Protein AF-0000000085992702 (afdb_homodimer)

Sequence (188 aa):
MPQEFQILRCFACEKFQVHHVKKAKKWQCKVCGEKQSLKKAFFIGSSRDCRVNVQQLNFKSGQQKMNNMLGQNNHHDLDDAYFENDLLFKHTFRMPQEFQILRCFACEKFQVHHVKKAKKWQCKVCGEKQSLKKAFFIGSSRDCRVNVQQLNFKSGQQKMNNMLGQNNHHDLDDAYFENDLLFKHTFR

Solvent-accessible surface area (backbone atoms only — not comparable to full-atom values): 11126 Å² total; per-residue (Å²): 130,81,81,49,25,29,28,38,66,38,88,73,69,61,47,55,42,79,41,72,67,64,89,68,54,61,47,63,36,86,60,38,55,52,72,46,69,68,81,63,71,79,42,75,41,46,64,68,58,42,54,56,50,31,19,50,54,32,33,53,52,26,52,50,52,52,49,52,58,51,53,63,65,53,62,66,62,65,70,67,63,66,67,65,66,72,66,65,70,70,68,68,82,116,130,81,80,50,24,28,26,37,65,38,87,72,70,61,46,56,43,79,39,73,66,63,89,68,54,62,48,63,36,87,59,37,56,53,71,45,70,69,80,64,71,80,44,74,40,46,64,68,56,43,55,55,49,31,19,52,53,32,34,52,50,26,53,51,53,53,50,53,58,52,52,61,62,53,61,65,61,63,67,68,62,65,67,64,66,72,67,66,71,71,68,67,78,116

Nearest PDB structures (foldseek):
  6th6-assembly1_Ax  TM=6.952E-01  e=5.237E-02  Thermococcus kodakarensis KOD1
  6skg-assembly1_Ax  TM=7.078E-01  e=2.017E-01  Thermococcus kodakarensis
  7zhg-assembly1_W  TM=6.947E-01  e=1.892E-01  Pyrococcus abyssi GE5
  4v4n-assembly1_BW  TM=5.095E-01  e=2.781E-01  Methanocaldococcus jannaschii
  6gz5-assembly1_Bb  TM=5.443E-01  e=1.477E+00  Oryctolagus cuniculus

InterPro domains:
  IPR032739 MRN complex-interacting protein [PTHR15863] (1-78)
  IPR049472 MRN complex-interacting protein, N-terminal domain [PF15749] (7-75)

Secondary structure (DSSP, 8-state):
-PPPEEEEE-TTT--EEEEE--S-SEEE-TTT--EEE----SEEE-HHHHHHHHHHHHHHHHHHHHHHHHHHHHHHHHTTTTTTTTTGGGTT--/-PPPEEEEE-TTT--EEEEE--S-SEEE-TTT--EEE----SEEE-HHHHHHHHHHHHHHHHHHHHHHHHHHHHHHHHTTTTTTTTSGGGGGG-

Organism: Nephila pilipes (NCBI:txid299642)

Radius of gyration: 25.13 Å; Cα contacts (8 Å, |Δi|>4): 236; chains: 2; bounding box: 88×39×45 Å

Foldseek 3Di:
DPWKKFWAADPVVRAIDIDTDDPAQWDADPPPGDIDGHDDTPDMDDPVVSVVVRVVVRVVVVVVVVVVVVVVVPVVPPPPPPPPPVPPPPPPPD/DPWKKFWAADPPVRAIDIDTDDPAQWDADPPPGDIDGHDDTPDMDDPVVSVVVRVVVRVVVVVVVVVVVVVVVVVVPPPPPPPPPPPPPPPPPD

Structure (mmCIF, N/CA/C/O backbone):
data_AF-0000000085992702-model_v1
#
loop_
_entity.id
_entity.type
_entity.pdbx_description
1 polymer 'MRN complex-interacting protein'
#
loop_
_atom_site.group_PDB
_atom_site.id
_atom_site.type_symbol
_atom_site.label_atom_id
_atom_site.label_alt_id
_atom_site.label_comp_id
_atom_site.label_asym_id
_atom_site.label_entity_id
_atom_site.label_seq_id
_atom_site.pdbx_PDB_ins_code
_atom_site.Cartn_x
_atom_site.Cartn_y
_atom_site.Cartn_z
_atom_site.occupancy
_atom_site.B_iso_or_equiv
_atom_site.auth_seq_id
_atom_site.auth_comp_id
_atom_site.auth_asym_id
_atom_site.auth_atom_id
_atom_site.pdbx_PDB_model_num
ATOM 1 N N . MET A 1 1 ? -16.859 -22.984 -2.355 1 76.94 1 MET A N 1
ATOM 2 C CA . MET A 1 1 ? -15.578 -22.828 -1.673 1 76.94 1 MET A CA 1
ATOM 3 C C . MET A 1 1 ? -15.352 -21.375 -1.267 1 76.94 1 MET A C 1
ATOM 5 O O . MET A 1 1 ? -15.766 -20.453 -1.974 1 76.94 1 MET A O 1
ATOM 9 N N . PRO A 1 2 ? -14.961 -21.125 0.014 1 89.75 2 PRO A N 1
ATOM 10 C CA . PRO A 1 2 ? -14.758 -19.719 0.413 1 89.75 2 PRO A CA 1
ATOM 11 C C . PRO A 1 2 ? -13.75 -19 -0.471 1 89.75 2 PRO A C 1
ATOM 13 O O . PRO A 1 2 ? -12.883 -19.641 -1.08 1 89.75 2 PRO A O 1
ATOM 16 N N . GLN A 1 3 ? -13.867 -17.812 -0.682 1 94.75 3 GLN A N 1
ATOM 17 C CA . GLN A 1 3 ? -12.953 -17.016 -1.497 1 94.75 3 GLN A CA 1
ATOM 18 C C . GLN A 1 3 ? -11.523 -17.094 -0.956 1 94.75 3 GLN A C 1
ATOM 20 O O . GLN A 1 3 ? -11.312 -17.016 0.255 1 94.75 3 GLN A O 1
ATOM 25 N N . GLU A 1 4 ? -10.617 -17.406 -1.868 1 96.88 4 GLU A N 1
ATOM 26 C CA . GLU A 1 4 ? -9.211 -17.438 -1.496 1 96.88 4 GLU A CA 1
ATOM 27 C C . GLU A 1 4 ? -8.516 -16.125 -1.864 1 96.88 4 GLU A C 1
ATOM 29 O O . GLU A 1 4 ? -8.898 -15.461 -2.832 1 96.88 4 GLU A O 1
ATOM 34 N N . PHE A 1 5 ? -7.543 -15.82 -1.004 1 98.44 5 PHE A N 1
ATOM 35 C CA . PHE A 1 5 ? -6.754 -14.617 -1.22 1 98.44 5 PHE A CA 1
ATOM 36 C C . PHE A 1 5 ? -5.281 -14.961 -1.407 1 98.44 5 PHE A C 1
ATOM 38 O O . PHE A 1 5 ? -4.836 -16.047 -1.022 1 98.44 5 PHE A O 1
ATOM 45 N N . GLN A 1 6 ? -4.586 -14.055 -2.047 1 98.5 6 GLN A N 1
ATOM 46 C CA . GLN A 1 6 ? -3.16 -14.242 -2.297 1 98.5 6 GLN A CA 1
ATOM 47 C C . GLN A 1 6 ? -2.387 -12.945 -2.074 1 98.5 6 GLN A C 1
ATOM 49 O O . GLN A 1 6 ? -2.943 -11.852 -2.213 1 98.5 6 GLN A O 1
ATOM 54 N N . ILE A 1 7 ? -1.147 -13.211 -1.747 1 98.75 7 ILE A N 1
ATOM 55 C CA . ILE A 1 7 ? -0.243 -12.078 -1.594 1 98.75 7 ILE A CA 1
ATOM 56 C C . ILE A 1 7 ? 0.676 -11.977 -2.811 1 98.75 7 ILE A C 1
ATOM 58 O O . ILE A 1 7 ? 1.344 -12.953 -3.168 1 98.75 7 ILE A O 1
ATOM 62 N N . LEU A 1 8 ? 0.663 -10.852 -3.453 1 98.5 8 LEU A N 1
ATOM 63 C CA . LEU A 1 8 ? 1.522 -10.57 -4.598 1 98.5 8 LEU A CA 1
ATOM 64 C C . LEU A 1 8 ? 2.477 -9.422 -4.293 1 98.5 8 LEU A C 1
ATOM 66 O O . LEU A 1 8 ? 2.209 -8.602 -3.406 1 98.5 8 LEU A O 1
ATOM 70 N N . ARG A 1 9 ? 3.559 -9.398 -5.027 1 97.81 9 ARG A N 1
ATOM 71 C CA . ARG A 1 9 ? 4.531 -8.32 -4.891 1 97.81 9 ARG A CA 1
ATOM 72 C C . ARG A 1 9 ? 4.672 -7.539 -6.191 1 97.81 9 ARG A C 1
ATOM 74 O O . ARG A 1 9 ? 4.953 -8.117 -7.242 1 97.81 9 ARG A O 1
ATOM 81 N N . CYS A 1 10 ? 4.484 -6.219 -6.082 1 97.38 10 CYS A N 1
ATOM 82 C CA . CYS A 1 10 ? 4.602 -5.359 -7.254 1 97.38 10 CYS A CA 1
ATOM 83 C C . CYS A 1 10 ? 6.051 -5.254 -7.711 1 97.38 10 CYS A C 1
ATOM 85 O O . CYS A 1 10 ? 6.949 -5.047 -6.895 1 97.38 10 CYS A O 1
ATOM 87 N N . PHE A 1 11 ? 6.305 -5.297 -9 1 94.31 11 PHE A N 1
ATOM 88 C CA . PHE A 1 11 ? 7.668 -5.223 -9.508 1 94.31 11 PHE A CA 1
ATOM 89 C C . PHE A 1 11 ? 8.188 -3.789 -9.469 1 94.31 11 PHE A C 1
ATOM 91 O O . PHE A 1 11 ? 9.391 -3.561 -9.359 1 94.31 11 PHE A O 1
ATOM 98 N N . ALA A 1 12 ? 7.293 -2.834 -9.492 1 93.81 12 ALA A N 1
ATOM 99 C CA . ALA A 1 12 ? 7.68 -1.431 -9.602 1 93.81 12 ALA A CA 1
ATOM 100 C C . ALA A 1 12 ? 7.914 -0.814 -8.227 1 93.81 12 ALA A C 1
ATOM 102 O O . ALA A 1 12 ? 9.008 -0.323 -7.938 1 93.81 12 ALA A O 1
ATOM 103 N N . CYS A 1 13 ? 6.918 -0.929 -7.348 1 94.44 13 CYS A N 1
ATOM 104 C CA . CYS A 1 13 ? 7.055 -0.285 -6.047 1 94.44 13 CYS A CA 1
ATOM 105 C C . CYS A 1 13 ? 7.5 -1.287 -4.988 1 94.44 13 CYS A C 1
ATOM 107 O O . CYS A 1 13 ? 7.777 -0.909 -3.848 1 94.44 13 CYS A O 1
ATOM 109 N N . GLU A 1 14 ? 7.438 -2.559 -5.34 1 94.31 14 GLU A N 1
ATOM 110 C CA . GLU A 1 14 ? 8 -3.662 -4.562 1 94.31 14 GLU A CA 1
ATOM 111 C C . GLU A 1 14 ? 7.223 -3.873 -3.264 1 94.31 14 GLU A C 1
ATOM 113 O O . GLU A 1 14 ? 7.742 -4.469 -2.316 1 94.31 14 GLU A O 1
ATOM 118 N N . LYS A 1 15 ? 6.039 -3.396 -3.234 1 97.38 15 LYS A N 1
ATOM 119 C CA . LYS A 1 15 ? 5.227 -3.623 -2.045 1 97.38 15 LYS A CA 1
ATOM 120 C C . LYS A 1 15 ? 4.371 -4.879 -2.193 1 97.38 15 LYS A C 1
ATOM 122 O O . LYS A 1 15 ? 3.902 -5.191 -3.291 1 97.38 15 LYS A O 1
ATOM 127 N N . PHE A 1 16 ? 4.203 -5.527 -1.085 1 98.25 16 PHE A N 1
ATOM 128 C CA . PHE A 1 16 ? 3.299 -6.668 -1.027 1 98.25 16 PHE A CA 1
ATOM 129 C C . PHE A 1 16 ? 1.854 -6.207 -0.887 1 98.25 16 PHE A C 1
ATOM 131 O O . PHE A 1 16 ? 1.571 -5.238 -0.179 1 98.25 16 PHE A O 1
ATOM 138 N N . GLN A 1 17 ? 0.903 -6.945 -1.464 1 98.25 17 GLN A N 1
ATOM 139 C CA . GLN A 1 17 ? -0.507 -6.574 -1.396 1 98.25 17 GLN A CA 1
ATOM 140 C C . GLN A 1 17 ? -1.405 -7.797 -1.57 1 98.25 17 GLN A C 1
ATOM 142 O O . GLN A 1 17 ? -0.98 -8.812 -2.123 1 98.25 17 GLN A O 1
ATOM 147 N N . VAL A 1 18 ? -2.553 -7.66 -1.078 1 98.38 18 VAL A N 1
ATOM 148 C CA . VAL A 1 18 ? -3.496 -8.773 -1.092 1 98.38 18 VAL A CA 1
ATOM 149 C C . VAL A 1 18 ? -4.414 -8.656 -2.307 1 98.38 18 VAL A C 1
ATOM 151 O O . VAL A 1 18 ? -4.957 -7.586 -2.582 1 98.38 18 VAL A O 1
ATOM 154 N N . HIS A 1 19 ? -4.59 -9.727 -3.033 1 98.38 19 HIS A N 1
ATOM 155 C CA . HIS A 1 19 ? -5.543 -9.828 -4.133 1 98.38 19 HIS A CA 1
ATOM 156 C C . HIS A 1 19 ? -6.414 -11.07 -3.994 1 98.38 19 HIS A C 1
ATOM 158 O O . HIS A 1 19 ? -6 -12.062 -3.389 1 98.38 19 HIS A O 1
ATOM 164 N N . HIS A 1 20 ? -7.633 -10.922 -4.5 1 97.5 20 HIS A N 1
ATOM 165 C CA . HIS A 1 20 ? -8.414 -12.141 -4.707 1 97.5 20 HIS A CA 1
ATOM 166 C C . HIS A 1 20 ? -7.703 -13.094 -5.668 1 97.5 20 HIS A C 1
ATOM 168 O O . HIS A 1 20 ? -7.129 -12.656 -6.668 1 97.5 20 HIS A O 1
ATOM 174 N N . VAL A 1 21 ? -7.773 -14.398 -5.32 1 97.19 21 VAL A N 1
ATOM 175 C CA . VAL A 1 21 ? -7.312 -15.367 -6.312 1 97.19 21 VAL A CA 1
ATOM 176 C C . VAL A 1 21 ? -8.258 -15.375 -7.508 1 97.19 21 VAL A C 1
ATOM 178 O O . VAL A 1 21 ? -9.477 -15.516 -7.348 1 97.19 21 VAL A O 1
ATOM 181 N N . LYS A 1 22 ? -7.703 -15.094 -8.688 1 95.25 22 LYS A N 1
ATOM 182 C CA . LYS A 1 22 ? -8.484 -15.055 -9.914 1 95.25 22 LYS A CA 1
ATOM 183 C C . LYS A 1 22 ? -7.801 -15.844 -11.031 1 95.25 22 LYS A C 1
ATOM 185 O O . LYS A 1 22 ? -6.613 -16.156 -10.938 1 95.25 22 LYS A O 1
ATOM 190 N N . LYS A 1 23 ? -8.625 -16.156 -12.023 1 94.38 23 LYS A N 1
ATOM 191 C CA . LYS A 1 23 ? -8.102 -16.844 -13.195 1 94.38 23 LYS A CA 1
ATOM 192 C C . LYS A 1 23 ? -7.211 -15.93 -14.031 1 94.38 23 LYS A C 1
ATOM 194 O O . LYS A 1 23 ? -6.227 -16.375 -14.617 1 94.38 23 LYS A O 1
ATOM 199 N N . ALA A 1 24 ? -7.523 -14.664 -14 1 93.81 24 ALA A N 1
ATOM 200 C CA . ALA A 1 24 ? -6.758 -13.68 -14.758 1 93.81 24 ALA A CA 1
ATOM 201 C C . ALA A 1 24 ? -5.301 -13.648 -14.305 1 93.81 24 ALA A C 1
ATOM 203 O O . ALA A 1 24 ? -5.016 -13.68 -13.109 1 93.81 24 ALA A O 1
ATOM 204 N N . LYS A 1 25 ? -4.348 -13.539 -15.281 1 94.38 25 LYS A N 1
ATOM 205 C CA . LYS A 1 25 ? -2.922 -13.578 -14.969 1 94.38 25 LYS A CA 1
ATOM 206 C C . LYS A 1 25 ? -2.326 -12.172 -14.945 1 94.38 25 LYS A C 1
ATOM 208 O O . LYS A 1 25 ? -1.124 -12 -14.734 1 94.38 25 LYS A O 1
ATOM 213 N N . LYS A 1 26 ? -3.109 -11.188 -15.289 1 97.75 26 LYS A N 1
ATOM 214 C CA . LYS A 1 26 ? -2.684 -9.797 -15.203 1 97.75 26 LYS A CA 1
ATOM 215 C C . LYS A 1 26 ? -3.35 -9.094 -14.016 1 97.75 26 LYS A C 1
ATOM 217 O O . LYS A 1 26 ? -4.508 -9.375 -13.695 1 97.75 26 LYS A O 1
ATOM 222 N N . TRP A 1 27 ? -2.678 -8.266 -13.492 1 97.88 27 TRP A N 1
ATOM 223 C CA . TRP A 1 27 ? -3.223 -7.555 -12.344 1 97.88 27 TRP A CA 1
ATOM 224 C C . TRP A 1 27 ? -2.602 -6.164 -12.219 1 97.88 27 TRP A C 1
ATOM 226 O O . TRP A 1 27 ? -1.59 -5.871 -12.859 1 97.88 27 TRP A O 1
ATOM 236 N N . GLN A 1 28 ? -3.299 -5.293 -11.492 1 97.56 28 GLN A N 1
ATOM 237 C CA . GLN A 1 28 ? -2.879 -3.914 -11.258 1 97.56 28 GLN A CA 1
ATOM 238 C C . GLN A 1 28 ? -2.52 -3.689 -9.797 1 97.56 28 GLN A C 1
ATOM 240 O O . GLN A 1 28 ? -3.275 -4.07 -8.898 1 97.56 28 GLN A O 1
ATOM 245 N N . CYS A 1 29 ? -1.361 -3.086 -9.609 1 98 29 CYS A N 1
ATOM 246 C CA . CYS A 1 29 ? -0.917 -2.781 -8.25 1 98 29 CYS A CA 1
ATOM 247 C C . CYS A 1 29 ? -1.854 -1.785 -7.578 1 98 29 CYS A C 1
ATOM 249 O O . CYS A 1 29 ? -2.107 -0.706 -8.117 1 98 29 CYS A O 1
ATOM 251 N N . LYS A 1 30 ? -2.283 -2.092 -6.418 1 97 30 LYS A N 1
ATOM 252 C CA . LYS A 1 30 ? -3.191 -1.222 -5.676 1 97 30 LYS A CA 1
ATOM 253 C C . LYS A 1 30 ? -2.451 -0.021 -5.094 1 97 30 LYS A C 1
ATOM 255 O O . LYS A 1 30 ? -3.068 0.983 -4.738 1 97 30 LYS A O 1
ATOM 260 N N . VAL A 1 31 ? -1.137 -0.133 -4.973 1 97.94 31 VAL A N 1
ATOM 261 C CA . VAL A 1 31 ? -0.339 0.89 -4.305 1 97.94 31 VAL A CA 1
ATOM 262 C C . VAL A 1 31 ? 0.123 1.932 -5.32 1 97.94 31 VAL A C 1
ATOM 264 O O . VAL A 1 31 ? -0.067 3.133 -5.117 1 97.94 31 VAL A O 1
ATOM 267 N N . CYS A 1 32 ? 0.571 1.448 -6.457 1 97.19 32 CYS A N 1
ATOM 268 C CA . CYS A 1 32 ? 1.18 2.402 -7.379 1 97.19 32 CYS A CA 1
ATOM 269 C C . CYS A 1 32 ? 0.452 2.406 -8.719 1 97.19 32 CYS A C 1
ATOM 271 O O . CYS A 1 32 ? 0.745 3.23 -9.586 1 97.19 32 CYS A O 1
ATOM 273 N N . GLY A 1 33 ? -0.381 1.489 -8.961 1 96.88 33 GLY A N 1
ATOM 274 C CA . GLY A 1 33 ? -1.239 1.509 -10.133 1 96.88 33 GLY A CA 1
AT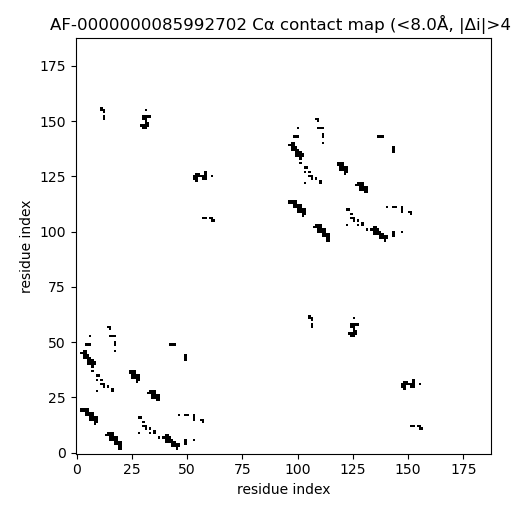OM 275 C C . GLY A 1 33 ? -0.613 0.837 -11.344 1 96.88 33 GLY A C 1
ATOM 276 O O . GLY A 1 33 ? -1.235 0.749 -12.406 1 96.88 33 GLY A O 1
ATOM 277 N N . GLU A 1 34 ? 0.514 0.252 -11.18 1 96.06 34 GLU A N 1
ATOM 278 C CA . GLU A 1 34 ? 1.181 -0.372 -12.32 1 96.06 34 GLU A CA 1
ATOM 279 C C . GLU A 1 34 ? 0.5 -1.681 -12.703 1 96.06 34 GLU A C 1
ATOM 281 O O . GLU A 1 34 ? 0.174 -2.498 -11.844 1 96.06 34 GLU A O 1
ATOM 286 N N . LYS A 1 35 ? 0.28 -1.813 -13.922 1 97.06 35 LYS A N 1
ATOM 287 C CA . LYS A 1 35 ? -0.233 -3.074 -14.453 1 97.06 35 LYS A CA 1
ATOM 288 C C . LYS A 1 35 ? 0.903 -4.055 -14.734 1 97.06 35 LYS A C 1
ATOM 290 O O . LYS A 1 35 ? 1.956 -3.66 -15.242 1 97.06 35 LYS A O 1
ATOM 295 N N . GLN A 1 36 ? 0.648 -5.371 -14.453 1 96.94 36 GLN A N 1
ATOM 296 C CA . GLN A 1 36 ? 1.699 -6.367 -14.625 1 96.94 36 GLN A CA 1
ATOM 297 C C . GLN A 1 36 ? 1.119 -7.781 -14.656 1 96.94 36 GLN A C 1
ATOM 299 O O . GLN A 1 36 ? -0.052 -7.98 -14.328 1 96.94 36 GLN A O 1
ATOM 304 N N . SER A 1 37 ? 1.964 -8.695 -15.047 1 98.06 37 SER A N 1
ATOM 305 C CA . SER 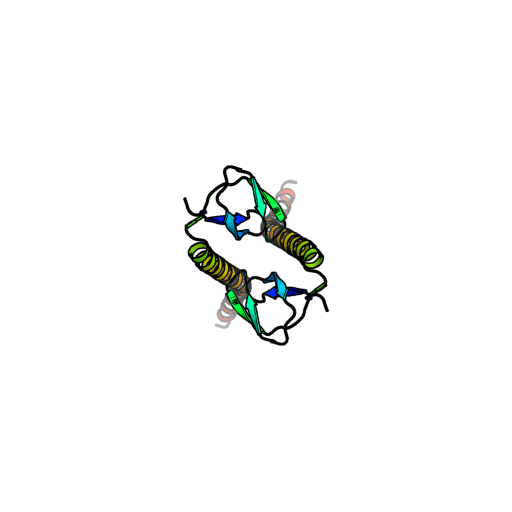A 1 37 ? 1.547 -10.094 -15.078 1 98.06 37 SER A CA 1
ATOM 306 C C . SER A 1 37 ? 1.808 -10.789 -13.75 1 98.06 37 SER A C 1
ATOM 308 O O . SER A 1 37 ? 2.719 -10.398 -13.008 1 98.06 37 SER A O 1
ATOM 310 N N . LEU A 1 38 ? 0.994 -11.766 -13.43 1 96.62 38 LEU A N 1
ATOM 311 C CA . LEU A 1 38 ? 1.147 -12.547 -12.203 1 96.62 38 LEU A CA 1
ATOM 312 C C . LEU A 1 38 ? 2.332 -13.5 -12.32 1 96.62 38 LEU A C 1
ATOM 314 O O . LEU A 1 38 ? 2.367 -14.352 -13.203 1 96.62 38 LEU A O 1
ATOM 318 N N . LYS A 1 39 ? 3.26 -13.344 -11.484 1 92.69 39 LYS A N 1
ATOM 319 C CA . LYS A 1 39 ? 4.445 -14.195 -11.523 1 92.69 39 LYS A CA 1
ATOM 320 C C . LYS A 1 39 ? 4.402 -15.242 -10.414 1 92.69 39 LYS A C 1
ATOM 322 O O . LYS A 1 39 ? 4.539 -16.438 -10.68 1 92.69 39 LYS A O 1
ATOM 327 N N . LYS A 1 40 ? 4.301 -14.891 -9.32 1 94.81 40 LYS A N 1
ATOM 328 C CA . LYS A 1 40 ? 4.332 -15.773 -8.148 1 94.81 40 LYS A CA 1
ATOM 329 C C . LYS A 1 40 ? 3.473 -15.211 -7.02 1 94.81 40 LYS A C 1
ATOM 331 O O . LYS A 1 40 ? 3.436 -14 -6.801 1 94.81 40 LYS A O 1
ATOM 336 N N . ALA A 1 41 ? 2.764 -16.125 -6.383 1 97.25 41 ALA A N 1
ATOM 337 C CA . ALA A 1 41 ? 2.09 -15.773 -5.137 1 97.25 41 ALA A CA 1
ATOM 338 C C . ALA A 1 41 ? 2.977 -16.078 -3.932 1 97.25 41 ALA A C 1
ATOM 340 O O . ALA A 1 41 ? 3.492 -17.188 -3.799 1 97.25 41 ALA A O 1
ATOM 341 N N . PHE A 1 42 ? 3.037 -15.227 -3.133 1 97.75 42 PHE A N 1
ATOM 342 C CA . PHE A 1 42 ? 3.916 -15.391 -1.981 1 97.75 42 PHE A CA 1
ATOM 343 C C . PHE A 1 42 ? 3.186 -16.094 -0.841 1 97.75 42 PHE A C 1
ATOM 345 O O . PHE A 1 42 ? 3.818 -16.672 0.042 1 97.75 42 PHE A O 1
ATOM 352 N N . PHE A 1 43 ? 1.975 -16.016 -0.781 1 98.06 43 PHE A N 1
ATOM 353 C CA . PHE A 1 43 ? 1.108 -16.625 0.216 1 98.06 43 PHE A CA 1
ATOM 354 C C . PHE A 1 43 ? -0.322 -16.734 -0.3 1 98.06 43 PHE A C 1
ATOM 356 O O . PHE A 1 43 ? -0.789 -15.859 -1.033 1 98.06 43 PHE A O 1
ATOM 363 N N . ILE A 1 44 ? -0.917 -17.844 0.055 1 97.81 44 ILE A N 1
ATOM 364 C CA . ILE A 1 44 ? -2.332 -18.031 -0.247 1 97.81 44 ILE A CA 1
ATOM 365 C C . ILE A 1 44 ? -3.072 -18.484 1.009 1 97.81 44 ILE A C 1
ATOM 367 O O . ILE A 1 44 ? -2.6 -19.359 1.731 1 97.81 44 ILE A O 1
ATOM 371 N N . GLY A 1 45 ? -4.191 -17.812 1.254 1 97.75 45 GLY A N 1
ATOM 372 C CA . GLY A 1 45 ? -4.938 -18.156 2.449 1 97.75 45 GLY A CA 1
ATOM 373 C C . GLY A 1 45 ? -6.168 -17.297 2.66 1 97.75 45 GLY A C 1
ATOM 374 O O . GLY A 1 45 ? -6.773 -16.828 1.697 1 97.75 45 GLY A O 1
ATOM 375 N N . SER A 1 46 ? -6.551 -17.234 3.855 1 98.06 46 SER A N 1
ATOM 376 C CA . SER A 1 46 ? -7.707 -16.406 4.18 1 98.06 46 SER A CA 1
ATOM 377 C C . SER A 1 46 ? -7.363 -14.922 4.109 1 98.06 46 SER A C 1
ATOM 379 O O . SER A 1 46 ? -6.188 -14.555 4.141 1 98.06 46 SER A O 1
ATOM 381 N N . SER A 1 47 ? -8.359 -14.156 3.996 1 97.06 47 SER A N 1
ATOM 382 C CA . SER A 1 47 ? -8.156 -12.711 3.984 1 97.06 47 SER A CA 1
ATOM 383 C C . SER A 1 47 ? -7.395 -12.25 5.223 1 97.06 47 SER A C 1
ATOM 385 O O . SER A 1 47 ? -6.477 -11.43 5.129 1 97.06 47 SER A O 1
ATOM 387 N N . ARG A 1 48 ? -7.801 -12.781 6.391 1 96.81 48 ARG A N 1
ATOM 388 C CA . ARG A 1 48 ? -7.16 -12.414 7.648 1 96.81 48 ARG A CA 1
ATOM 389 C C . ARG A 1 48 ? -5.676 -12.773 7.629 1 96.81 48 ARG A C 1
ATOM 391 O O . ARG A 1 48 ? -4.832 -11.961 8.008 1 96.81 48 ARG A O 1
ATOM 398 N N . ASP A 1 49 ? -5.43 -14.008 7.238 1 97.88 49 ASP A N 1
ATOM 399 C CA . ASP A 1 49 ? -4.047 -14.477 7.207 1 97.88 49 ASP A CA 1
ATOM 400 C C . ASP A 1 49 ? -3.211 -13.648 6.23 1 97.88 49 ASP A C 1
ATOM 402 O O . ASP A 1 49 ? -2.076 -13.281 6.539 1 97.88 49 ASP A O 1
ATOM 406 N N . CYS A 1 50 ? -3.715 -13.328 5.121 1 98.44 50 CYS A N 1
ATOM 407 C CA . CYS A 1 50 ? -2.996 -12.539 4.133 1 98.44 50 CYS A CA 1
ATOM 408 C C . CYS A 1 50 ? -2.686 -11.148 4.672 1 98.44 50 CYS A C 1
ATOM 410 O O . CYS A 1 50 ? -1.585 -10.625 4.469 1 98.44 50 CYS A O 1
ATOM 412 N N . ARG A 1 51 ? -3.646 -10.523 5.352 1 96.94 51 ARG A N 1
ATOM 413 C CA . ARG A 1 51 ? -3.459 -9.172 5.879 1 96.94 51 ARG A CA 1
ATOM 414 C C . ARG A 1 51 ? -2.346 -9.141 6.922 1 96.94 51 ARG A C 1
ATOM 416 O O . ARG A 1 51 ? -1.515 -8.234 6.926 1 96.94 51 ARG A O 1
ATOM 423 N N . VAL A 1 52 ? -2.307 -10.172 7.754 1 97.62 52 VAL A N 1
ATOM 424 C CA . VAL A 1 52 ? -1.268 -10.25 8.773 1 97.62 52 VAL A CA 1
ATOM 425 C C . VAL A 1 52 ? 0.098 -10.414 8.117 1 97.62 52 VAL A C 1
ATOM 427 O O . VAL A 1 52 ? 1.052 -9.711 8.461 1 97.62 52 VAL A O 1
ATOM 430 N N . ASN A 1 53 ? 0.158 -11.312 7.168 1 98.38 53 ASN A N 1
ATOM 431 C CA . ASN A 1 53 ? 1.421 -11.617 6.504 1 98.38 53 ASN A CA 1
ATOM 432 C C . ASN A 1 53 ? 1.914 -10.438 5.668 1 98.38 53 ASN A C 1
ATOM 434 O O . ASN A 1 53 ? 3.105 -10.125 5.676 1 98.38 53 ASN A O 1
ATOM 438 N N . VAL A 1 54 ? 1.051 -9.773 5.008 1 98.56 54 VAL A N 1
ATOM 439 C CA . VAL A 1 54 ? 1.438 -8.672 4.137 1 98.56 54 VAL A CA 1
ATOM 440 C C . VAL A 1 54 ? 2.055 -7.551 4.973 1 98.56 54 VAL A C 1
ATOM 442 O O . VAL A 1 54 ? 3.074 -6.973 4.594 1 98.56 54 VAL A O 1
ATOM 445 N N . GLN A 1 55 ? 1.397 -7.246 6.117 1 97.62 55 GLN A N 1
ATOM 446 C CA . GLN A 1 55 ? 1.928 -6.203 6.992 1 97.62 55 GLN A CA 1
ATOM 447 C C . GLN A 1 55 ? 3.309 -6.582 7.52 1 97.62 55 GLN A C 1
ATOM 449 O O . GLN A 1 55 ? 4.211 -5.742 7.57 1 97.62 55 GLN A O 1
ATOM 454 N N . GLN A 1 56 ? 3.49 -7.809 7.832 1 97.75 56 GLN A N 1
ATOM 455 C CA . GLN A 1 56 ? 4.785 -8.289 8.305 1 97.75 56 GLN A CA 1
ATOM 456 C C . GLN A 1 56 ? 5.844 -8.188 7.211 1 97.75 56 GLN A C 1
ATOM 458 O O . GLN A 1 56 ? 6.969 -7.754 7.461 1 97.75 56 GLN A O 1
ATOM 463 N N . LEU A 1 57 ? 5.555 -8.633 6.062 1 97.88 57 LEU A N 1
ATOM 464 C CA . LEU A 1 57 ? 6.48 -8.602 4.938 1 97.88 57 LEU A CA 1
ATOM 465 C C . LEU A 1 57 ? 6.883 -7.172 4.598 1 97.88 57 LEU A C 1
ATOM 467 O O . LEU A 1 57 ? 8.062 -6.887 4.387 1 97.88 57 LEU A O 1
ATOM 471 N N . ASN A 1 58 ? 5.871 -6.309 4.57 1 97.75 58 ASN A N 1
ATOM 472 C CA . ASN A 1 58 ? 6.172 -4.914 4.262 1 97.75 58 ASN A CA 1
ATOM 473 C C . ASN A 1 58 ? 6.965 -4.246 5.383 1 97.75 58 ASN A C 1
ATOM 475 O O . ASN A 1 58 ? 7.809 -3.387 5.125 1 97.75 58 ASN A O 1
ATOM 479 N N . PHE A 1 59 ? 6.656 -4.617 6.652 1 97.44 59 PHE A N 1
ATOM 480 C CA . PHE A 1 59 ? 7.43 -4.102 7.777 1 97.44 59 PHE A CA 1
ATOM 481 C C . PHE A 1 59 ? 8.898 -4.484 7.645 1 97.44 59 PHE A C 1
ATOM 483 O O . PHE A 1 59 ? 9.781 -3.633 7.762 1 97.44 59 PHE A O 1
ATOM 490 N N . LYS A 1 60 ? 9.164 -5.672 7.375 1 96.19 60 LYS A N 1
ATOM 491 C CA . LYS A 1 60 ? 10.531 -6.168 7.211 1 96.19 60 LYS A CA 1
ATOM 492 C C . LYS A 1 60 ? 11.234 -5.477 6.047 1 96.19 60 LYS A C 1
ATOM 494 O O . LYS A 1 60 ?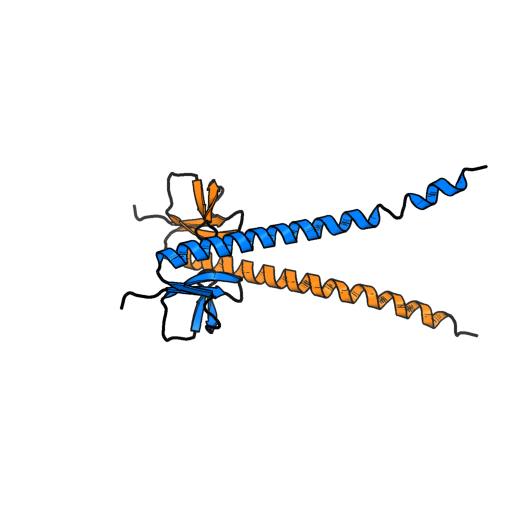 12.406 -5.105 6.148 1 96.19 60 LYS A O 1
ATOM 499 N N . SER A 1 61 ? 10.523 -5.32 4.992 1 93.25 61 SER A N 1
ATOM 500 C CA . SER A 1 61 ? 11.078 -4.648 3.824 1 93.25 61 SER A CA 1
ATOM 501 C C . SER A 1 61 ? 11.461 -3.209 4.148 1 93.25 61 SER A C 1
ATOM 503 O O . SER A 1 61 ? 12.5 -2.719 3.684 1 93.25 61 SER A O 1
ATOM 505 N N . GLY A 1 62 ? 10.578 -2.559 4.887 1 88.94 62 GLY A N 1
ATOM 506 C CA . GLY A 1 62 ? 10.891 -1.206 5.324 1 88.94 62 GLY A CA 1
ATOM 507 C C . GLY A 1 62 ? 12.125 -1.132 6.191 1 88.94 62 GLY A C 1
ATOM 508 O O . GLY A 1 62 ? 12.961 -0.243 6.02 1 88.94 62 GLY A O 1
ATOM 509 N N . GLN A 1 63 ? 12.266 -2.016 7.109 1 89.94 63 GLN A N 1
ATOM 510 C CA . GLN A 1 63 ? 13.414 -2.072 8.008 1 89.94 63 GLN A CA 1
ATOM 511 C C . GLN A 1 63 ? 14.711 -2.303 7.223 1 89.94 63 GLN A C 1
ATOM 513 O O . GLN A 1 63 ? 15.734 -1.692 7.523 1 89.94 63 GLN A O 1
ATOM 518 N N . GLN A 1 64 ? 14.656 -3.127 6.293 1 89.19 64 GLN A N 1
ATOM 519 C CA . GLN A 1 64 ? 15.82 -3.43 5.469 1 89.19 64 GLN A CA 1
ATOM 520 C C . GLN A 1 64 ? 16.266 -2.205 4.672 1 89.19 64 GLN A C 1
ATOM 522 O O . GLN A 1 64 ? 17.453 -1.927 4.566 1 89.19 64 GLN A O 1
ATOM 527 N N . LYS A 1 65 ? 15.297 -1.557 4.117 1 82.94 65 LYS A N 1
ATOM 528 C CA . LYS A 1 65 ? 15.617 -0.369 3.33 1 82.94 65 LYS A CA 1
ATOM 529 C C . LYS A 1 65 ? 16.25 0.714 4.195 1 82.94 65 LYS A C 1
ATOM 531 O O . LYS A 1 65 ? 17.219 1.363 3.783 1 82.94 65 LYS A O 1
ATOM 536 N N . MET A 1 66 ? 15.734 0.854 5.34 1 82.44 66 MET A N 1
ATOM 537 C CA . MET A 1 66 ? 16.281 1.839 6.27 1 82.44 66 MET A CA 1
ATOM 538 C C . MET A 1 66 ? 17.719 1.484 6.656 1 82.44 66 MET A C 1
ATOM 540 O O . MET A 1 66 ? 18.578 2.357 6.707 1 82.44 66 MET A O 1
ATOM 544 N N . ASN A 1 67 ? 18 0.281 6.895 1 85.25 67 ASN A N 1
ATOM 545 C CA . ASN A 1 67 ? 19.328 -0.177 7.258 1 85.25 67 ASN A CA 1
ATOM 546 C C . ASN A 1 67 ? 20.328 0.026 6.121 1 85.25 67 ASN A C 1
ATOM 548 O O . ASN A 1 67 ? 21.484 0.397 6.352 1 85.25 67 ASN A O 1
ATOM 552 N N . ASN A 1 68 ? 19.875 -0.229 4.945 1 83.25 68 ASN A N 1
ATOM 553 C CA . ASN A 1 68 ? 20.734 -0.045 3.783 1 83.25 68 ASN A CA 1
ATOM 554 C C . ASN A 1 68 ? 21.094 1.425 3.572 1 83.25 68 ASN A C 1
ATOM 556 O O . ASN A 1 68 ? 22.203 1.749 3.17 1 83.25 68 ASN A O 1
ATOM 560 N N . MET A 1 69 ? 20.156 2.219 3.834 1 78.19 69 MET A N 1
ATOM 561 C CA . MET A 1 69 ? 20.375 3.654 3.705 1 78.19 69 MET A CA 1
ATOM 562 C C . MET A 1 69 ? 21.359 4.148 4.758 1 78.19 69 MET A C 1
ATOM 564 O O . MET A 1 69 ? 22.219 4.996 4.469 1 78.19 69 MET A O 1
ATOM 568 N N . LEU A 1 70 ? 21.359 3.564 5.887 1 79.38 70 LEU A N 1
ATOM 569 C CA . LEU A 1 70 ? 22.234 3.949 6.98 1 79.38 70 LEU A CA 1
ATOM 570 C C . LEU A 1 70 ? 23.641 3.396 6.762 1 79.38 70 LEU A C 1
ATOM 572 O O . LEU A 1 70 ? 24.641 4.062 7.078 1 79.38 70 LEU A O 1
ATOM 576 N N . GLY A 1 71 ? 23.75 2.199 6.348 1 75.94 71 GLY A N 1
ATOM 577 C CA . GLY A 1 71 ? 25.031 1.581 6.102 1 75.94 71 GLY A CA 1
ATOM 578 C C . GLY A 1 71 ? 25.812 2.252 4.98 1 75.94 71 GLY A C 1
ATOM 579 O O . GLY A 1 71 ? 27.047 2.271 5 1 75.94 71 GLY A O 1
ATOM 580 N N . GLN A 1 72 ? 25.188 2.689 4.035 1 71.06 72 GLN A N 1
ATOM 581 C CA . GLN A 1 72 ? 25.844 3.359 2.918 1 71.06 72 GLN A CA 1
ATOM 582 C C . GLN A 1 72 ? 26.422 4.707 3.348 1 71.06 72 GLN A C 1
ATOM 584 O O . GLN A 1 72 ? 27.438 5.152 2.812 1 71.06 72 GLN A O 1
ATOM 589 N N . ASN A 1 73 ? 25.766 5.289 4.316 1 63.75 73 ASN A N 1
ATOM 590 C CA . ASN A 1 73 ? 26.25 6.566 4.816 1 63.75 73 ASN A CA 1
ATOM 591 C C . ASN A 1 73 ? 27.453 6.383 5.746 1 63.75 73 ASN A C 1
ATOM 593 O O . ASN A 1 73 ? 28.25 7.305 5.926 1 63.75 73 ASN A O 1
ATOM 597 N N . ASN A 1 74 ? 27.562 5.301 6.418 1 62.28 74 ASN A N 1
ATOM 598 C CA . ASN A 1 74 ? 28.672 5.086 7.348 1 62.28 74 ASN A CA 1
ATOM 599 C C . ASN A 1 74 ? 29.906 4.574 6.633 1 62.28 74 ASN A C 1
ATOM 601 O O . ASN A 1 74 ? 31 4.57 7.207 1 62.28 74 ASN A O 1
ATOM 605 N N . HIS A 1 75 ? 29.828 3.898 5.566 1 59.16 75 HIS A N 1
ATOM 606 C CA . HIS A 1 75 ? 31.031 3.385 4.949 1 59.16 75 HIS A CA 1
ATOM 607 C C . HIS A 1 75 ? 31.891 4.52 4.387 1 59.16 75 HIS A C 1
ATOM 609 O O . HIS A 1 75 ? 33.062 4.316 4.066 1 59.16 75 HIS A O 1
ATOM 615 N N . HIS A 1 76 ? 31.375 5.656 4.242 1 56.12 76 HIS A N 1
ATOM 616 C CA . HIS A 1 76 ? 32.25 6.691 3.713 1 56.12 76 HIS A CA 1
ATOM 617 C C . HIS A 1 76 ? 33.219 7.211 4.785 1 56.12 76 HIS A C 1
ATOM 619 O O . HIS A 1 76 ? 34.25 7.766 4.473 1 56.12 76 HIS A O 1
ATOM 625 N N . ASP A 1 77 ? 32.938 7.195 6.035 1 55.16 77 ASP A N 1
ATOM 626 C CA . ASP A 1 77 ? 33.75 7.941 6.969 1 55.16 77 ASP A CA 1
ATOM 627 C C . ASP A 1 77 ? 34.938 7.09 7.469 1 55.16 77 ASP A C 1
ATOM 629 O O . ASP A 1 77 ? 35.938 7.617 7.957 1 55.16 77 ASP A O 1
ATOM 633 N N . LEU A 1 78 ? 34.875 5.75 7.508 1 51.75 78 LEU A N 1
ATOM 634 C CA . LEU A 1 78 ? 35.906 5.055 8.258 1 51.75 78 LEU A CA 1
ATOM 635 C C . LEU A 1 78 ? 37.188 4.945 7.434 1 51.75 78 LEU A C 1
ATOM 637 O O . LEU A 1 78 ? 38.281 4.746 7.984 1 51.75 78 LEU A O 1
ATOM 641 N N . ASP A 1 79 ? 37.031 4.902 6.102 1 49.03 79 ASP A N 1
ATOM 642 C CA . ASP A 1 79 ? 38.25 4.523 5.414 1 49.03 79 ASP A CA 1
ATOM 643 C C . ASP A 1 79 ? 39.25 5.688 5.383 1 49.03 79 ASP A C 1
ATOM 645 O O . ASP A 1 79 ? 40.438 5.492 5.141 1 49.03 79 ASP A O 1
ATOM 649 N N . ASP A 1 80 ? 38.75 6.902 5.465 1 48.53 80 ASP A N 1
ATOM 650 C CA . ASP A 1 80 ? 39.688 7.977 5.16 1 48.53 80 ASP A CA 1
ATOM 651 C C . ASP A 1 80 ? 40.531 8.352 6.391 1 48.53 80 ASP A C 1
ATOM 653 O O . ASP A 1 80 ? 41.438 9.164 6.301 1 48.53 80 ASP A O 1
ATOM 657 N N . ALA A 1 81 ? 40.094 7.984 7.59 1 46.19 81 ALA A N 1
ATOM 658 C CA . ALA A 1 81 ? 40.781 8.508 8.75 1 46.19 81 ALA A CA 1
ATOM 659 C C . ALA A 1 81 ? 42.094 7.754 8.977 1 46.19 81 ALA A C 1
ATOM 661 O O . ALA A 1 81 ? 42.969 8.219 9.719 1 46.19 81 ALA A O 1
ATOM 662 N N . TYR A 1 82 ? 42.219 6.484 8.523 1 47.28 82 TYR A N 1
ATOM 663 C CA . TYR A 1 82 ? 43.375 5.703 8.953 1 47.28 82 TYR A CA 1
ATOM 664 C C . TYR A 1 82 ? 44.656 6.203 8.273 1 47.28 82 TYR A C 1
ATOM 666 O O . TYR A 1 82 ? 45.781 5.84 8.68 1 47.28 82 TYR A O 1
ATOM 674 N N . PHE A 1 83 ? 44.594 6.762 7.094 1 47.66 83 PHE A N 1
ATOM 675 C CA . PHE A 1 83 ? 45.844 6.918 6.391 1 47.66 83 PHE A CA 1
ATOM 676 C C . PHE A 1 83 ? 46.656 8.07 6.98 1 47.66 83 PHE A C 1
ATOM 678 O O . PHE A 1 83 ? 47.875 8.133 6.793 1 47.66 83 PHE A O 1
ATOM 685 N N . GLU A 1 84 ? 46.031 9.062 7.559 1 45.75 84 GLU A N 1
ATOM 686 C CA . GLU A 1 84 ? 46.812 10.273 7.762 1 45.75 84 GLU A CA 1
ATOM 687 C C . GLU A 1 84 ? 47.75 10.133 8.961 1 45.75 84 GLU A C 1
ATOM 689 O O . GLU A 1 84 ? 48.781 10.797 9.031 1 45.75 84 GLU A O 1
ATOM 694 N N . ASN A 1 85 ? 47.312 9.398 9.961 1 45.72 85 ASN A N 1
ATOM 695 C CA . ASN A 1 85 ? 48.062 9.562 11.219 1 45.72 85 ASN A CA 1
ATOM 696 C C . ASN A 1 85 ? 49.375 8.812 11.195 1 45.72 85 ASN A C 1
ATOM 698 O O . ASN A 1 85 ? 50.188 8.953 12.109 1 45.72 85 ASN A O 1
ATOM 702 N N . ASP A 1 86 ? 49.469 7.777 10.344 1 46.41 86 ASP A N 1
ATOM 703 C CA . ASP A 1 86 ? 50.688 6.969 10.484 1 46.41 86 ASP A CA 1
ATOM 704 C C . ASP A 1 86 ? 51.906 7.727 9.984 1 46.41 86 ASP A C 1
ATOM 706 O O . ASP A 1 86 ? 53.031 7.27 10.164 1 46.41 86 ASP A O 1
ATOM 710 N N . LEU A 1 87 ? 51.75 8.805 9.172 1 43.28 87 LEU A N 1
ATOM 711 C CA . LEU A 1 87 ? 52.938 9.375 8.586 1 43.28 87 LEU A CA 1
ATOM 712 C C . LEU A 1 87 ? 53.719 10.195 9.609 1 43.28 87 LEU A C 1
ATOM 714 O O . LEU A 1 87 ? 54.906 10.477 9.422 1 43.28 87 LEU A O 1
ATOM 718 N N . LEU A 1 88 ? 52.969 10.781 10.625 1 42.31 88 LEU A N 1
ATOM 719 C CA . LEU A 1 88 ? 53.625 11.883 11.328 1 42.31 88 LEU A CA 1
ATOM 720 C C . LEU A 1 88 ? 54.656 11.352 12.336 1 42.31 88 LEU A C 1
ATOM 722 O O . LEU A 1 88 ? 55.594 12.055 12.703 1 42.31 88 LEU A O 1
ATOM 726 N N . PHE A 1 89 ? 54.469 10.211 12.883 1 36.03 89 PHE A N 1
ATOM 727 C CA . PHE A 1 89 ? 55.219 9.984 14.109 1 36.03 89 PHE A CA 1
ATOM 728 C C . PHE A 1 89 ? 56.656 9.578 13.789 1 36.03 89 PHE A C 1
ATOM 730 O O . PHE A 1 89 ? 57.438 9.352 14.703 1 36.03 89 PHE A O 1
ATOM 737 N N . LYS A 1 90 ? 56.906 9.258 12.547 1 41.59 90 LYS A N 1
ATOM 738 C CA . LYS A 1 90 ? 58.219 8.641 12.383 1 41.59 90 LYS A CA 1
ATOM 739 C C . LYS A 1 90 ? 59.344 9.672 12.508 1 41.59 90 LYS A C 1
ATOM 741 O O . LYS A 1 90 ? 60.531 9.32 12.594 1 41.59 90 LYS A O 1
ATOM 746 N N . HIS A 1 91 ? 59.062 10.922 12.281 1 39.84 91 HIS A N 1
ATOM 747 C CA . HIS A 1 91 ? 60.25 11.734 12.008 1 39.84 91 HIS A CA 1
ATOM 748 C C . HIS A 1 91 ? 60.938 12.18 13.305 1 39.84 91 HIS A C 1
ATOM 750 O O . HIS A 1 91 ? 62 12.781 13.281 1 39.84 91 HIS A O 1
ATOM 756 N N . THR A 1 92 ? 60.219 12.148 14.453 1 39.62 92 THR A N 1
ATOM 757 C CA . THR A 1 92 ? 60.781 13.125 15.367 1 39.62 92 THR A CA 1
ATOM 758 C C . THR A 1 92 ? 61.969 12.523 16.125 1 39.62 92 THR A C 1
ATOM 760 O O . THR A 1 92 ? 62.5 13.148 17.047 1 39.62 92 THR A O 1
ATOM 763 N N . PHE A 1 93 ? 62.312 11.258 15.836 1 35.31 93 PHE A N 1
ATOM 764 C CA . PHE A 1 93 ? 63.281 10.836 16.828 1 35.31 93 PHE A CA 1
ATOM 765 C C . PHE A 1 93 ? 64.688 11.43 16.531 1 35.31 93 PHE A C 1
ATOM 767 O O . PHE A 1 93 ? 65.312 11.062 15.555 1 35.31 93 PHE A O 1
ATOM 774 N N . ARG A 1 94 ? 64.75 12.805 16.344 1 27.11 94 ARG A N 1
ATOM 775 C CA . ARG A 1 94 ? 66.188 13.25 16.469 1 27.11 94 ARG A CA 1
ATOM 776 C C . ARG A 1 94 ? 66.625 13.195 17.922 1 27.11 94 ARG A C 1
ATOM 778 O O . ARG A 1 94 ? 65.875 13.531 18.828 1 27.11 94 ARG A O 1
ATOM 785 N N . MET B 1 1 ? -22.703 15.555 7.027 1 78 1 MET B N 1
ATOM 786 C CA . MET B 1 1 ? -21.609 15.82 6.086 1 78 1 MET B CA 1
ATOM 787 C C . MET B 1 1 ? -21 14.516 5.574 1 78 1 MET B C 1
ATOM 789 O O . MET B 1 1 ? -20.922 13.539 6.312 1 78 1 MET B O 1
ATOM 793 N N . PRO B 1 2 ? -20.859 14.359 4.23 1 90.44 2 PRO B N 1
ATOM 794 C CA . PRO B 1 2 ? -20.297 13.102 3.734 1 90.44 2 PRO B CA 1
ATOM 795 C C . PRO B 1 2 ? -18.922 12.789 4.344 1 90.44 2 PRO B C 1
ATOM 797 O O . PRO B 1 2 ? -18.219 13.695 4.781 1 90.44 2 PRO B O 1
ATOM 800 N N . GLN B 1 3 ? -18.562 11.648 4.508 1 95.12 3 GLN B N 1
ATOM 801 C CA . GLN B 1 3 ? -17.281 11.234 5.07 1 95.12 3 GLN B CA 1
ATOM 802 C C . GLN B 1 3 ? -16.125 11.781 4.242 1 95.12 3 GLN B C 1
ATOM 804 O O . GLN B 1 3 ? -16.156 11.727 3.01 1 95.12 3 GLN B O 1
ATOM 809 N N . GLU B 1 4 ? -15.195 12.398 4.961 1 96.94 4 GLU B N 1
ATOM 810 C CA . GLU B 1 4 ? -13.992 12.891 4.301 1 96.94 4 GLU B CA 1
ATOM 811 C C . GLU B 1 4 ? -12.836 11.914 4.461 1 96.94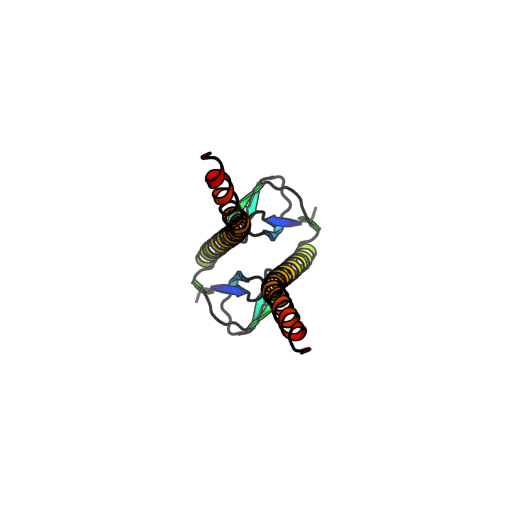 4 GLU B C 1
ATOM 813 O O . GLU B 1 4 ? -12.75 11.195 5.457 1 96.94 4 GLU B O 1
ATOM 818 N N . PHE B 1 5 ? -12.039 11.938 3.404 1 98.44 5 PHE B N 1
ATOM 819 C CA . PHE B 1 5 ? -10.859 11.086 3.398 1 98.44 5 PHE B CA 1
ATOM 820 C C . PHE B 1 5 ? -9.586 11.922 3.287 1 98.44 5 PHE B C 1
ATOM 822 O O . PHE B 1 5 ? -9.633 13.078 2.861 1 98.44 5 PHE B O 1
ATOM 829 N N . GLN B 1 6 ? -8.492 11.32 3.727 1 98.5 6 GLN B N 1
ATOM 830 C CA . GLN B 1 6 ? -7.199 11.992 3.68 1 98.5 6 GLN B CA 1
ATOM 831 C C . GLN B 1 6 ? -6.094 11.031 3.254 1 98.5 6 GLN B C 1
ATOM 833 O O . GLN B 1 6 ? -6.199 9.82 3.469 1 98.5 6 GLN B O 1
ATOM 838 N N . ILE B 1 7 ? -5.125 11.703 2.684 1 98.75 7 ILE B N 1
ATOM 839 C CA . ILE B 1 7 ? -3.941 10.938 2.303 1 98.75 7 ILE B CA 1
ATOM 840 C C . ILE B 1 7 ? -2.814 11.211 3.297 1 98.75 7 ILE B C 1
ATOM 842 O O . ILE B 1 7 ? -2.457 12.367 3.541 1 98.75 7 ILE B O 1
ATOM 846 N N . LEU B 1 8 ? -2.305 10.172 3.885 1 98.5 8 LEU B N 1
ATOM 847 C CA . LEU B 1 8 ? -1.184 10.242 4.816 1 98.5 8 LEU B CA 1
ATOM 848 C C . LEU B 1 8 ? 0.021 9.477 4.277 1 98.5 8 LEU B C 1
ATOM 850 O O . LEU B 1 8 ? -0.129 8.586 3.438 1 98.5 8 LEU B O 1
ATOM 854 N N . ARG B 1 9 ? 1.167 9.844 4.77 1 97.88 9 ARG B N 1
ATOM 855 C CA . ARG B 1 9 ? 2.4 9.164 4.391 1 97.88 9 ARG B CA 1
ATOM 856 C C . ARG B 1 9 ? 3.066 8.523 5.609 1 97.88 9 ARG B C 1
ATOM 858 O O . ARG B 1 9 ? 3.346 9.211 6.598 1 97.88 9 ARG B O 1
ATOM 865 N N . CYS B 1 10 ? 3.324 7.215 5.477 1 97.38 10 CYS B N 1
ATOM 866 C CA . CYS B 1 10 ? 3.969 6.496 6.57 1 97.38 10 CYS B CA 1
ATOM 867 C C . CYS B 1 10 ? 5.43 6.902 6.707 1 97.38 10 CYS B C 1
ATOM 869 O O . CYS B 1 10 ? 6.152 6.98 5.711 1 97.38 10 CYS B O 1
ATOM 871 N N . PHE B 1 11 ? 5.914 7.086 7.922 1 94.38 11 PHE B N 1
ATOM 872 C CA . PHE B 1 11 ? 7.297 7.504 8.133 1 94.38 11 PHE B CA 1
ATOM 873 C C . PHE B 1 11 ? 8.25 6.336 7.938 1 94.38 11 PHE B C 1
ATOM 875 O O . PHE B 1 11 ? 9.414 6.527 7.574 1 94.38 11 PHE B O 1
ATOM 882 N N . ALA B 1 12 ? 7.777 5.133 8.109 1 93.88 12 ALA B N 1
ATOM 883 C CA . ALA B 1 12 ? 8.633 3.951 8.086 1 93.88 12 ALA B CA 1
ATOM 884 C C . ALA B 1 12 ? 8.773 3.4 6.668 1 93.88 12 ALA B C 1
ATOM 886 O O . ALA B 1 12 ? 9.883 3.299 6.141 1 93.88 12 ALA B O 1
ATOM 887 N N . CYS B 1 13 ? 7.633 3.137 6.016 1 94.56 13 CYS B N 1
ATOM 888 C CA . CYS B 1 13 ? 7.707 2.531 4.691 1 94.56 13 CYS B CA 1
ATOM 889 C C . CYS B 1 13 ? 7.547 3.584 3.602 1 94.56 13 CYS B C 1
ATOM 891 O O . CYS B 1 13 ? 7.688 3.281 2.414 1 94.56 13 CYS B O 1
ATOM 893 N N . GLU B 1 14 ? 7.125 4.777 3.994 1 94.38 14 GLU B N 1
ATOM 894 C CA . GLU B 1 14 ? 7.098 5.973 3.158 1 94.38 14 GLU B CA 1
ATOM 895 C C . GLU B 1 14 ? 6.047 5.852 2.057 1 94.38 14 GLU B C 1
ATOM 897 O O . G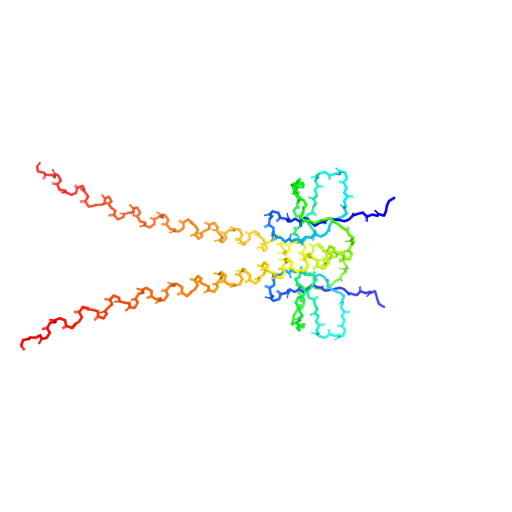LU B 1 14 ? 6.125 6.543 1.04 1 94.38 14 GLU B O 1
ATOM 902 N N . LYS B 1 15 ? 5.129 5 2.264 1 97.31 15 LYS B N 1
ATOM 903 C CA . LYS B 1 15 ? 4.055 4.887 1.28 1 97.31 15 LYS B CA 1
ATOM 904 C C . LYS B 1 15 ? 2.873 5.777 1.651 1 97.31 15 LYS B C 1
ATOM 906 O O . LYS B 1 15 ? 2.564 5.949 2.834 1 97.31 15 LYS B O 1
ATOM 911 N N . PHE B 1 16 ? 2.266 6.297 0.626 1 98.25 16 PHE B N 1
ATOM 912 C CA . PHE B 1 16 ? 1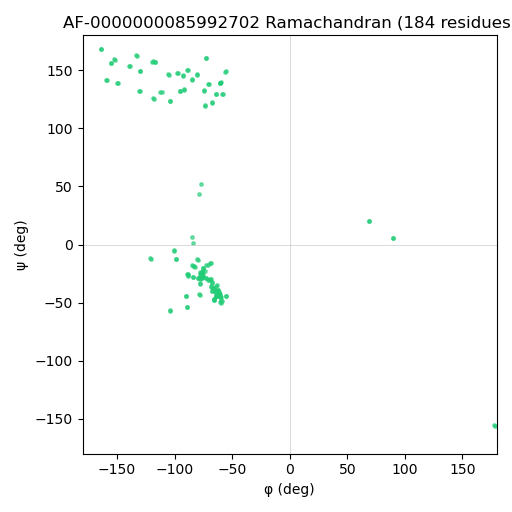.034 7.055 0.801 1 98.25 16 PHE B CA 1
ATOM 913 C C . PHE B 1 16 ? -0.162 6.125 0.946 1 98.25 16 PHE B C 1
ATOM 915 O O . PHE B 1 16 ? -0.238 5.094 0.273 1 98.25 16 PHE B O 1
ATOM 922 N N . GLN B 1 17 ? -1.171 6.504 1.749 1 98.25 17 GLN B N 1
ATOM 923 C CA . GLN B 1 17 ? -2.35 5.672 1.96 1 98.25 17 GLN B CA 1
ATOM 924 C C . GLN B 1 17 ? -3.555 6.516 2.367 1 98.25 17 GLN B C 1
ATOM 926 O O . GLN B 1 17 ? -3.396 7.633 2.865 1 98.25 17 GLN B O 1
ATOM 931 N N . VAL B 1 18 ? -4.652 5.977 2.119 1 98.44 18 VAL B N 1
ATOM 932 C CA . VAL B 1 18 ? -5.895 6.703 2.371 1 98.44 18 VAL B CA 1
ATOM 933 C C . VAL B 1 18 ? -6.445 6.324 3.744 1 98.44 18 VAL B C 1
ATOM 935 O O . VAL B 1 18 ? -6.52 5.141 4.082 1 98.44 18 VAL B O 1
ATOM 938 N N . HIS B 1 19 ? -6.816 7.297 4.531 1 98.38 19 HIS B N 1
ATOM 939 C CA . HIS B 1 19 ? -7.492 7.105 5.809 1 98.38 19 HIS B CA 1
ATOM 940 C C . HIS B 1 19 ? -8.742 7.973 5.902 1 98.38 19 HIS B C 1
ATOM 942 O O . HIS B 1 19 ? -8.828 9.023 5.266 1 98.38 19 HIS B O 1
ATOM 948 N N . HIS B 1 20 ? -9.703 7.434 6.656 1 97.56 20 HIS B N 1
ATOM 949 C CA . HIS B 1 20 ? -10.789 8.312 7.066 1 97.56 20 HIS B CA 1
ATOM 950 C C . HIS B 1 20 ? -10.258 9.484 7.895 1 97.56 20 HIS B C 1
ATOM 952 O O . HIS B 1 20 ? -9.375 9.312 8.734 1 97.56 20 HIS B O 1
ATOM 958 N N . VAL B 1 21 ? -10.844 10.68 7.602 1 97.25 21 VAL B N 1
ATOM 959 C CA . VAL B 1 21 ? -10.555 11.781 8.516 1 97.25 21 VAL B CA 1
ATOM 960 C C . VAL B 1 21 ? -11.18 11.5 9.875 1 97.25 21 VAL B C 1
ATOM 962 O O . VAL B 1 21 ? -12.375 11.219 9.969 1 97.25 21 VAL B O 1
ATOM 965 N N . LYS B 1 22 ? -10.328 11.484 10.906 1 95.38 22 LYS B N 1
ATOM 966 C CA . LYS B 1 22 ? -10.781 11.227 12.266 1 95.38 22 LYS B CA 1
ATOM 967 C C . LYS B 1 22 ? -10.195 12.234 13.25 1 95.38 22 LYS B C 1
ATOM 969 O O . LYS B 1 22 ? -9.234 12.938 12.922 1 95.38 22 LYS B O 1
ATOM 974 N N . LYS B 1 23 ? -10.852 12.266 14.406 1 94.5 23 LYS B N 1
ATOM 975 C CA . LYS B 1 23 ? -10.367 13.148 15.469 1 94.5 23 LYS B CA 1
ATOM 976 C C . LYS B 1 23 ? -9.062 12.625 16.062 1 94.5 23 LYS B C 1
ATOM 978 O O . LYS B 1 23 ? -8.195 13.406 16.453 1 94.5 23 LYS B O 1
ATOM 983 N N . ALA B 1 24 ? -8.922 11.312 16.047 1 94.19 24 ALA B N 1
ATOM 984 C CA . ALA B 1 24 ? -7.723 10.68 16.594 1 94.19 24 ALA B CA 1
ATOM 985 C C . ALA B 1 24 ? -6.473 11.133 15.852 1 94.19 24 ALA B C 1
ATOM 987 O O . ALA B 1 24 ? -6.469 11.203 14.617 1 94.19 24 ALA B O 1
ATOM 988 N N . LYS B 1 25 ? -5.352 11.398 16.594 1 94.44 25 LYS B N 1
ATOM 989 C CA . LYS B 1 25 ? -4.125 11.906 15.992 1 94.44 25 LYS B CA 1
ATOM 990 C C . LYS B 1 25 ? -3.107 10.789 15.789 1 94.44 25 LYS B C 1
ATOM 992 O O . LYS B 1 25 ? -2 11.031 15.305 1 94.44 25 LYS B O 1
ATOM 997 N N . LY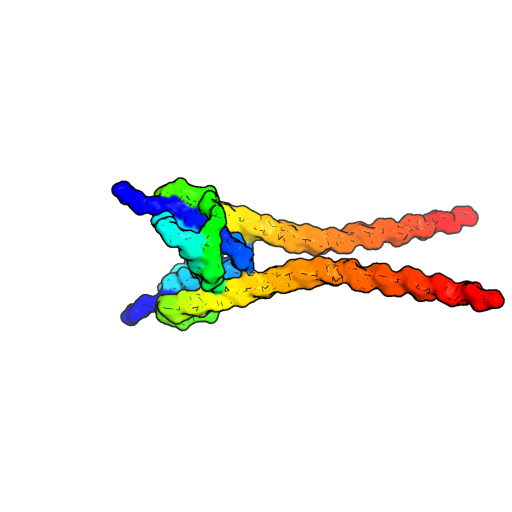S B 1 26 ? -3.41 9.617 16.266 1 97.81 26 LYS B N 1
ATOM 998 C CA . LYS B 1 26 ? -2.564 8.453 16.031 1 97.81 26 LYS B CA 1
ATOM 999 C C . LYS B 1 26 ? -3.18 7.527 14.984 1 97.81 26 LYS B C 1
ATOM 1001 O O . LYS B 1 26 ? -4.402 7.379 14.922 1 97.81 26 LYS B O 1
ATOM 1006 N N . TRP B 1 27 ? -2.379 6.969 14.289 1 97.94 27 TRP B N 1
ATOM 1007 C CA . TRP B 1 27 ? -2.877 6.074 13.25 1 97.94 27 TRP B CA 1
ATOM 1008 C C . TRP B 1 27 ? -1.861 4.977 12.938 1 97.94 27 TRP B C 1
ATOM 1010 O O . TRP B 1 27 ? -0.697 5.074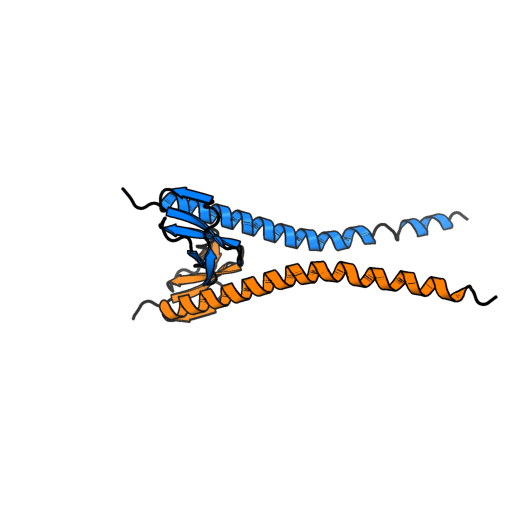 13.336 1 97.94 27 TRP B O 1
ATOM 1020 N N . GLN B 1 28 ? -2.361 3.887 12.359 1 97.62 28 GLN B N 1
ATOM 1021 C CA . GLN B 1 28 ? -1.557 2.729 11.984 1 97.62 28 GLN B CA 1
ATOM 1022 C C . GLN B 1 28 ? -1.451 2.592 10.469 1 97.62 28 GLN B C 1
ATOM 1024 O O . GLN B 1 28 ? -2.459 2.658 9.766 1 97.62 28 GLN B O 1
ATOM 1029 N N . CYS B 1 29 ? -0.213 2.41 10.016 1 98.06 29 CYS B N 1
ATOM 1030 C CA . CYS B 1 29 ? 0.018 2.227 8.586 1 98.06 29 CYS B CA 1
ATOM 1031 C C . CYS B 1 29 ? -0.638 0.944 8.094 1 98.06 29 CYS B C 1
ATOM 1033 O O . CYS B 1 29 ? -0.39 -0.136 8.633 1 98.06 29 CYS B O 1
ATOM 1035 N N . LYS B 1 30 ? -1.385 1.044 7.062 1 97.06 30 LYS B N 1
ATOM 1036 C CA . LYS B 1 30 ? -2.072 -0.113 6.496 1 97.06 30 LYS B CA 1
ATOM 1037 C C . LYS B 1 30 ? -1.104 -1.007 5.727 1 97.06 30 LYS B C 1
ATOM 1039 O O . LYS B 1 30 ? -1.4 -2.176 5.473 1 97.06 30 LYS B O 1
ATOM 1044 N N . VAL B 1 31 ? 0.041 -0.461 5.332 1 98 31 VAL B N 1
ATOM 1045 C CA . VAL B 1 31 ? 0.982 -1.175 4.477 1 98 31 VAL B CA 1
ATOM 1046 C C . VAL B 1 31 ? 1.973 -1.957 5.336 1 98 31 VAL B C 1
ATOM 1048 O O . VAL B 1 31 ? 2.164 -3.158 5.133 1 98 31 VAL B O 1
ATOM 1051 N N . CYS B 1 32 ? 2.459 -1.303 6.359 1 97.25 32 CYS B N 1
ATOM 1052 C CA . CYS B 1 32 ? 3.533 -1.954 7.098 1 97.25 32 CYS B CA 1
ATOM 1053 C C . CYS B 1 32 ? 3.146 -2.162 8.555 1 97.25 32 CYS B C 1
ATOM 1055 O O . CYS B 1 32 ? 3.881 -2.799 9.312 1 97.25 32 CYS B O 1
ATOM 1057 N N . GLY B 1 33 ? 2.121 -1.574 9.008 1 97 33 GLY B N 1
ATOM 1058 C CA . GLY B 1 33 ? 1.586 -1.847 10.328 1 97 33 GLY B CA 1
ATOM 1059 C C . GLY B 1 33 ? 2.182 -0.96 11.406 1 97 33 GLY B C 1
ATOM 1060 O O . GLY B 1 33 ? 1.812 -1.062 12.578 1 97 33 GLY B O 1
ATOM 1061 N N . GLU B 1 34 ? 2.971 -0.029 11.031 1 96.12 34 GLU B N 1
ATOM 1062 C CA . GLU B 1 34 ? 3.605 0.828 12.031 1 96.12 34 GLU B CA 1
ATOM 1063 C C . GLU B 1 34 ? 2.613 1.833 12.609 1 96.12 34 GLU B C 1
ATOM 1065 O O . GLU B 1 34 ? 1.845 2.449 11.867 1 96.12 34 GLU B O 1
ATOM 1070 N N . LYS B 1 35 ? 2.617 1.918 13.852 1 97.12 35 LYS B N 1
ATOM 1071 C CA . LYS B 1 35 ? 1.828 2.943 14.523 1 97.12 35 LYS B CA 1
ATOM 1072 C C . LYS B 1 35 ? 2.594 4.262 14.609 1 97.12 35 LYS B C 1
ATOM 1074 O O . LYS B 1 35 ? 3.799 4.27 14.875 1 97.12 35 LYS B O 1
ATOM 1079 N N . GLN B 1 36 ? 1.847 5.41 14.43 1 96.94 36 GLN B N 1
ATOM 1080 C CA . GLN B 1 36 ? 2.506 6.711 14.43 1 96.94 36 GLN B CA 1
ATOM 1081 C C . GLN B 1 36 ? 1.498 7.84 14.625 1 96.94 36 GLN B C 1
ATOM 1083 O O . GLN B 1 36 ? 0.288 7.617 14.547 1 96.94 36 GLN B O 1
ATOM 1088 N N . SER B 1 37 ? 2.049 9.016 14.875 1 98.12 37 SER B N 1
ATOM 1089 C CA . SER B 1 37 ? 1.197 10.188 15.039 1 98.12 37 SER B CA 1
ATOM 1090 C C . SER B 1 37 ? 0.928 10.875 13.703 1 98.12 37 SER B C 1
ATOM 1092 O O . SER B 1 37 ? 1.743 10.789 12.781 1 98.12 37 SER B O 1
ATOM 1094 N N . LEU B 1 38 ? -0.217 11.5 13.602 1 96.81 38 LEU B N 1
ATOM 1095 C CA . LEU B 1 38 ? -0.594 12.234 12.398 1 96.81 38 LEU B CA 1
ATOM 1096 C C . LEU B 1 38 ? 0.188 13.539 12.297 1 96.81 38 LEU B C 1
ATOM 1098 O O . LEU B 1 38 ? 0.111 14.391 13.188 1 96.81 38 LEU B O 1
ATOM 1102 N N . LYS B 1 39 ? 0.91 13.688 11.281 1 92.94 39 LYS B N 1
ATOM 1103 C CA . LYS B 1 39 ? 1.712 14.891 11.109 1 92.94 39 LYS B CA 1
ATOM 1104 C C . LYS B 1 39 ? 1.082 15.828 10.078 1 92.94 39 LYS B C 1
ATOM 1106 O O . LYS B 1 39 ? 0.869 17 10.352 1 92.94 39 LYS B O 1
ATOM 1111 N N . LYS B 1 40 ? 0.874 15.414 9.016 1 94.88 40 LYS B N 1
ATOM 1112 C CA . LYS B 1 40 ? 0.357 16.203 7.902 1 94.88 40 LYS B CA 1
ATOM 1113 C C . LYS B 1 40 ? -0.475 15.344 6.953 1 94.88 40 LYS B C 1
ATOM 1115 O O . LYS B 1 40 ? -0.139 14.18 6.703 1 94.88 40 LYS B O 1
ATOM 1120 N N . ALA B 1 41 ? -1.563 15.93 6.52 1 97.25 41 ALA B N 1
ATOM 1121 C CA . ALA B 1 41 ? -2.326 15.336 5.426 1 97.25 41 ALA B CA 1
ATOM 1122 C C . ALA B 1 41 ? -1.873 15.883 4.074 1 97.25 41 ALA B C 1
ATOM 1124 O O . ALA B 1 41 ? -1.814 17.094 3.881 1 97.25 41 ALA B O 1
ATOM 1125 N N . PHE B 1 42 ? -1.692 15.086 3.242 1 97.75 42 PHE B N 1
ATOM 1126 C CA . PHE B 1 42 ? -1.186 15.5 1.94 1 97.75 42 PHE B CA 1
ATOM 1127 C C . PHE B 1 42 ? -2.332 15.859 1.003 1 97.75 42 PHE B C 1
ATOM 1129 O O . PHE B 1 42 ? -2.137 16.578 0.023 1 97.75 42 PHE B O 1
ATOM 1136 N N . PHE B 1 43 ? -3.424 15.359 1.191 1 98 43 PHE B N 1
ATOM 1137 C CA . PHE B 1 43 ? -4.637 15.602 0.419 1 98 43 PHE B CA 1
ATOM 1138 C C . PHE B 1 43 ? -5.875 15.234 1.227 1 98 43 PHE B C 1
ATOM 1140 O O . PHE B 1 43 ? -5.852 14.289 2.016 1 98 43 PHE B O 1
ATOM 1147 N N . ILE B 1 44 ? -6.875 16.062 1.041 1 97.81 44 ILE B N 1
ATOM 1148 C CA . ILE B 1 44 ? -8.172 15.766 1.641 1 97.81 44 ILE B CA 1
ATOM 1149 C C . ILE B 1 44 ? -9.266 15.898 0.586 1 97.81 44 ILE B C 1
ATOM 1151 O O . ILE B 1 44 ? -9.281 16.859 -0.187 1 97.81 44 ILE B O 1
ATOM 1155 N N . GLY B 1 45 ? -10.117 14.875 0.556 1 97.75 45 GLY B N 1
ATOM 1156 C CA . GLY B 1 45 ? -11.18 14.914 -0.443 1 97.75 45 GLY B CA 1
ATOM 1157 C C . GLY B 1 45 ? -12.055 13.68 -0.429 1 97.75 45 GLY B C 1
ATOM 1158 O O . GLY B 1 45 ? -12.25 13.062 0.621 1 97.75 45 GLY B O 1
ATOM 1159 N N . SER B 1 46 ? -12.633 13.445 -1.518 1 98.06 46 SER B N 1
ATOM 1160 C CA . SER B 1 46 ? -13.477 12.266 -1.629 1 98.06 46 SER B CA 1
ATOM 1161 C C . SER B 1 46 ? -12.641 10.992 -1.686 1 98.06 46 SER B C 1
ATOM 1163 O O . SER B 1 46 ? -11.445 11.039 -1.97 1 98.06 46 SER B O 1
ATOM 1165 N N . SER B 1 47 ? -13.273 9.922 -1.39 1 97.06 47 SER B N 1
ATOM 1166 C CA . SER B 1 47 ? -12.586 8.641 -1.477 1 97.06 47 SER B CA 1
ATOM 1167 C C . SER B 1 47 ? -11.992 8.422 -2.863 1 97.06 47 SER B C 1
ATOM 1169 O O . SER B 1 47 ? -10.852 7.969 -2.992 1 97.06 47 SER B O 1
ATOM 1171 N N . ARG B 1 48 ? -12.797 8.734 -3.891 1 96.81 48 ARG B N 1
ATOM 1172 C CA . ARG B 1 48 ? -12.344 8.57 -5.27 1 96.81 48 ARG B CA 1
ATOM 1173 C C . ARG B 1 48 ? -11.102 9.406 -5.547 1 96.81 48 ARG B C 1
ATOM 1175 O O . ARG B 1 48 ? -10.133 8.914 -6.117 1 96.81 48 ARG B O 1
ATOM 1182 N N . ASP B 1 49 ? -11.211 10.672 -5.172 1 97.88 49 ASP B N 1
ATOM 1183 C CA . ASP B 1 49 ? -10.094 11.578 -5.41 1 97.88 49 ASP B CA 1
ATOM 1184 C C . ASP B 1 49 ? -8.844 11.125 -4.66 1 97.88 49 ASP B C 1
ATOM 1186 O O . ASP B 1 49 ? -7.738 11.148 -5.211 1 97.88 49 ASP B O 1
ATOM 1190 N N . CYS B 1 50 ? -8.961 10.688 -3.48 1 98.44 50 CYS B N 1
ATOM 1191 C CA . CYS B 1 50 ? -7.82 10.219 -2.695 1 98.44 50 CYS B CA 1
ATOM 1192 C C . CYS B 1 50 ? -7.176 9 -3.34 1 98.44 50 CYS B C 1
ATOM 1194 O O . CYS B 1 50 ? -5.949 8.891 -3.385 1 98.44 50 CYS B O 1
ATOM 1196 N N . ARG B 1 51 ? -7.992 8.055 -3.844 1 96.88 51 ARG B N 1
ATOM 1197 C CA . ARG B 1 51 ? -7.469 6.84 -4.449 1 96.88 51 ARG B CA 1
ATOM 1198 C C . ARG B 1 51 ? -6.656 7.156 -5.703 1 96.88 51 ARG B C 1
ATOM 1200 O O . ARG B 1 51 ? -5.586 6.586 -5.914 1 96.88 51 ARG B O 1
ATOM 1207 N N . VAL B 1 52 ? -7.148 8.109 -6.48 1 97.56 52 VAL B N 1
ATOM 1208 C CA . VAL B 1 52 ? -6.438 8.5 -7.691 1 97.56 52 VAL B CA 1
ATOM 1209 C C . VAL B 1 52 ? -5.102 9.141 -7.32 1 97.56 52 VAL B C 1
ATOM 1211 O O . VAL B 1 52 ? -4.062 8.805 -7.891 1 97.56 52 VAL B O 1
ATOM 1214 N N . ASN B 1 53 ? -5.148 10.039 -6.375 1 98.38 53 ASN B N 1
ATOM 1215 C CA . ASN B 1 53 ? -3.957 10.781 -5.977 1 98.38 53 ASN B CA 1
ATOM 1216 C C . ASN B 1 53 ? -2.928 9.875 -5.309 1 98.38 53 ASN B C 1
ATOM 1218 O O . ASN B 1 53 ? -1.73 9.984 -5.57 1 98.38 53 ASN B O 1
ATOM 1222 N N . VAL B 1 54 ? -3.359 8.984 -4.508 1 98.5 54 VAL B N 1
ATOM 1223 C CA . VAL B 1 54 ? -2.443 8.109 -3.777 1 98.5 54 VAL B CA 1
ATOM 1224 C C . VAL B 1 54 ? -1.665 7.242 -4.762 1 98.5 54 VAL B C 1
ATOM 1226 O O . VAL B 1 54 ? -0.453 7.066 -4.621 1 98.5 54 VAL B O 1
ATOM 1229 N N . GLN B 1 55 ? -2.396 6.688 -5.762 1 97.56 55 GLN B N 1
ATOM 1230 C CA . GLN B 1 55 ? -1.731 5.863 -6.766 1 97.56 55 GLN B CA 1
ATOM 1231 C C . GLN B 1 55 ? -0.708 6.672 -7.555 1 97.56 55 GLN B C 1
ATOM 1233 O O . GLN B 1 55 ? 0.396 6.195 -7.824 1 97.56 55 GLN B O 1
ATOM 1238 N N . GLN B 1 56 ? -1.03 7.867 -7.855 1 97.75 56 GLN B N 1
ATOM 1239 C CA . GLN B 1 56 ? -0.107 8.742 -8.57 1 97.75 56 GLN B CA 1
ATOM 1240 C C . GLN B 1 56 ? 1.123 9.055 -7.723 1 97.75 56 GLN B C 1
ATOM 1242 O O . GLN B 1 56 ? 2.25 9.023 -8.219 1 97.75 56 GLN B O 1
ATOM 1247 N N . LEU B 1 57 ? 0.949 9.414 -6.527 1 97.88 57 LEU B N 1
ATOM 1248 C CA . LEU B 1 57 ? 2.041 9.742 -5.617 1 97.88 57 LEU B CA 1
ATOM 1249 C C . LEU B 1 57 ? 2.973 8.555 -5.426 1 97.88 57 LEU B C 1
ATOM 1251 O O . LEU B 1 57 ? 4.195 8.703 -5.477 1 97.88 57 LEU B O 1
ATOM 1255 N N . ASN B 1 58 ? 2.338 7.391 -5.219 1 97.75 58 ASN B N 1
ATOM 1256 C CA . ASN B 1 58 ? 3.16 6.199 -5.031 1 97.75 58 ASN B CA 1
ATOM 1257 C C . ASN B 1 58 ? 3.879 5.809 -6.32 1 97.75 58 ASN B C 1
ATOM 1259 O O . ASN B 1 58 ? 5 5.297 -6.277 1 97.75 58 ASN B O 1
ATOM 1263 N N . PHE B 1 59 ? 3.203 6 -7.477 1 97.44 59 PHE B N 1
ATOM 1264 C CA . PHE B 1 59 ? 3.852 5.742 -8.758 1 97.44 59 PHE B CA 1
ATOM 1265 C C . PHE B 1 59 ? 5.094 6.613 -8.914 1 97.44 59 PHE B C 1
ATOM 1267 O O . PHE B 1 59 ? 6.168 6.113 -9.25 1 97.44 59 PHE B O 1
ATOM 1274 N N . LYS B 1 60 ? 4.992 7.836 -8.672 1 96.19 60 LYS B N 1
ATOM 1275 C CA . LYS B 1 60 ? 6.105 8.773 -8.781 1 96.19 60 LYS B CA 1
ATOM 1276 C C . LYS B 1 60 ? 7.227 8.406 -7.809 1 96.19 60 LYS B C 1
ATOM 1278 O O . LYS B 1 60 ? 8.406 8.461 -8.164 1 96.19 60 LYS B O 1
ATOM 1283 N N . SER B 1 61 ? 6.855 8.055 -6.637 1 93.25 61 SER B N 1
ATOM 1284 C CA . SER B 1 61 ? 7.836 7.656 -5.633 1 93.25 61 SER B CA 1
ATOM 1285 C C . SER B 1 61 ? 8.617 6.43 -6.082 1 93.25 61 SER B C 1
ATOM 1287 O O . SER B 1 61 ? 9.828 6.344 -5.863 1 93.25 61 SER B O 1
ATOM 1289 N N . GLY B 1 62 ? 7.867 5.48 -6.645 1 89.12 62 GLY B N 1
ATOM 1290 C CA . GLY B 1 62 ? 8.531 4.305 -7.188 1 89.12 62 GLY B CA 1
ATOM 1291 C C . GLY B 1 62 ? 9.508 4.629 -8.297 1 89.12 62 GLY B C 1
ATOM 1292 O O . GLY B 1 62 ? 10.617 4.098 -8.328 1 89.12 62 GLY B O 1
ATOM 1293 N N . GLN B 1 63 ? 9.141 5.469 -9.195 1 89.94 63 GLN B N 1
ATOM 1294 C CA . GLN B 1 63 ? 9.984 5.887 -10.305 1 89.94 63 GLN B CA 1
ATOM 1295 C C . GLN B 1 63 ? 11.258 6.57 -9.797 1 89.94 63 GLN B C 1
ATOM 1297 O O . GLN B 1 63 ? 12.344 6.344 -10.328 1 89.94 63 GLN B O 1
ATOM 1302 N N . GLN B 1 64 ? 11.117 7.371 -8.852 1 89.12 64 GLN B N 1
ATOM 1303 C CA . GLN B 1 64 ? 12.25 8.086 -8.273 1 89.12 64 GLN B CA 1
ATOM 1304 C C . GLN B 1 64 ? 13.242 7.117 -7.633 1 89.12 64 GLN B C 1
ATOM 1306 O O . GLN B 1 64 ? 14.453 7.27 -7.785 1 89.12 64 GLN B O 1
ATOM 1311 N N . LYS B 1 65 ? 12.695 6.191 -6.926 1 83.06 65 LYS B N 1
ATOM 1312 C CA . LYS B 1 65 ? 13.555 5.215 -6.266 1 83.06 65 LYS B CA 1
ATOM 1313 C C . LYS B 1 65 ? 14.328 4.383 -7.285 1 83.06 65 LYS B C 1
ATOM 1315 O O . LYS B 1 65 ? 15.516 4.117 -7.102 1 83.06 65 LYS B O 1
ATOM 1320 N N . MET B 1 66 ? 13.664 4.039 -8.297 1 82.44 66 MET B N 1
ATOM 1321 C CA . MET B 1 66 ? 14.312 3.266 -9.352 1 82.44 66 MET B CA 1
ATOM 1322 C C . MET B 1 66 ? 15.422 4.074 -10.023 1 82.44 66 MET B C 1
ATOM 1324 O O . MET B 1 66 ? 16.5 3.549 -10.297 1 82.44 66 MET B O 1
ATOM 1328 N N . ASN B 1 67 ? 15.211 5.297 -10.266 1 85.12 67 ASN B N 1
ATOM 1329 C CA . ASN B 1 67 ? 16.203 6.172 -10.891 1 85.12 67 ASN B CA 1
ATOM 1330 C C . ASN B 1 67 ? 17.422 6.363 -9.992 1 85.12 67 ASN B C 1
ATOM 1332 O O . ASN B 1 67 ? 18.547 6.398 -10.477 1 85.12 67 ASN B O 1
ATOM 1336 N N . ASN B 1 68 ? 17.172 6.488 -8.734 1 83.25 68 ASN B N 1
ATOM 1337 C CA . ASN B 1 68 ? 18.281 6.652 -7.789 1 83.25 68 ASN B CA 1
ATOM 1338 C C . ASN B 1 68 ? 19.141 5.402 -7.719 1 83.25 68 ASN B C 1
ATOM 1340 O O . ASN B 1 68 ? 20.359 5.496 -7.574 1 83.25 68 ASN B O 1
ATOM 1344 N N . MET B 1 69 ? 18.5 4.316 -7.797 1 78.38 69 MET B N 1
ATOM 1345 C CA . MET B 1 69 ? 19.234 3.053 -7.773 1 78.38 69 MET B CA 1
ATOM 1346 C C . MET B 1 69 ? 20.078 2.893 -9.031 1 78.38 69 MET B C 1
ATOM 1348 O O . MET B 1 69 ? 21.203 2.396 -8.961 1 78.38 69 MET B O 1
ATOM 1352 N N . LEU B 1 70 ? 19.641 3.393 -10.102 1 79.62 70 LEU B N 1
ATOM 1353 C CA . LEU B 1 70 ? 20.359 3.299 -11.367 1 79.62 70 LEU B CA 1
ATOM 1354 C C . LEU B 1 70 ? 21.5 4.309 -11.422 1 79.62 70 LEU B C 1
ATOM 1356 O O . LEU B 1 70 ? 22.562 4.012 -11.961 1 79.62 70 LEU B O 1
ATOM 1360 N N . GLY B 1 71 ? 21.266 5.492 -11 1 76.06 71 GLY B N 1
ATOM 1361 C CA . GLY B 1 71 ? 22.281 6.527 -11 1 76.06 71 GLY B CA 1
ATOM 1362 C C . GLY B 1 71 ? 23.453 6.207 -10.102 1 76.06 71 GLY B C 1
ATOM 1363 O O . GLY B 1 71 ? 24.594 6.625 -10.367 1 76.06 71 GLY B O 1
ATOM 1364 N N . GLN B 1 72 ? 23.234 5.594 -9.062 1 71.12 72 GLN B N 1
ATOM 1365 C CA . GLN B 1 72 ? 24.297 5.23 -8.141 1 71.12 72 GLN B CA 1
ATOM 1366 C C . GLN B 1 72 ? 25.203 4.152 -8.734 1 71.12 72 GLN B C 1
ATOM 1368 O O . GLN B 1 72 ? 26.391 4.102 -8.453 1 71.12 72 GLN B O 1
ATOM 1373 N N . ASN B 1 73 ? 24.594 3.346 -9.57 1 63.78 73 ASN B N 1
ATOM 1374 C CA . ASN B 1 73 ? 25.391 2.301 -10.227 1 63.78 73 ASN B CA 1
ATOM 1375 C C . ASN B 1 73 ? 26.219 2.859 -11.367 1 63.78 73 ASN B C 1
ATOM 1377 O O . ASN B 1 73 ? 27.25 2.277 -11.734 1 63.78 73 ASN B O 1
ATOM 1381 N N . ASN B 1 74 ? 25.828 3.895 -12 1 62.22 74 ASN B N 1
ATOM 1382 C CA . ASN B 1 74 ? 26.562 4.453 -13.125 1 62.22 74 ASN B CA 1
ATOM 1383 C C . ASN B 1 74 ? 27.672 5.383 -12.648 1 62.22 74 ASN B C 1
ATOM 1385 O O . ASN B 1 74 ? 28.562 5.734 -13.422 1 62.22 74 ASN B O 1
ATOM 1389 N N . HIS B 1 75 ? 27.562 6 -11.547 1 59.03 75 HIS B N 1
ATOM 1390 C CA . HIS B 1 75 ? 28.625 6.918 -11.164 1 59.03 75 HIS B CA 1
ATOM 1391 C C . HIS B 1 75 ? 29.922 6.164 -10.82 1 59.03 75 HIS B C 1
ATOM 1393 O O . HIS B 1 75 ? 30.984 6.766 -10.734 1 59.03 75 HIS B O 1
ATOM 1399 N N . HIS B 1 76 ? 29.859 4.93 -10.609 1 55.88 76 HIS B N 1
ATOM 1400 C CA . HIS B 1 76 ? 31.125 4.281 -10.297 1 55.88 76 HIS B CA 1
ATOM 1401 C C . HIS B 1 76 ? 31.969 4.086 -11.555 1 55.88 76 HIS B C 1
ATOM 1403 O O . HIS B 1 76 ? 33.188 3.926 -11.477 1 55.88 76 HIS B O 1
ATOM 1409 N N . ASP B 1 77 ? 31.453 3.977 -12.719 1 55.06 77 ASP B N 1
ATOM 1410 C CA . ASP B 1 77 ? 32.312 3.547 -13.828 1 55.06 77 ASP B CA 1
ATOM 1411 C C . ASP B 1 77 ? 33 4.738 -14.492 1 55.06 77 ASP B C 1
ATOM 1413 O O . ASP B 1 77 ? 34 4.578 -15.172 1 55.06 77 ASP B O 1
ATOM 1417 N N . LEU B 1 78 ? 32.469 5.969 -14.453 1 51.31 78 LEU B N 1
ATOM 1418 C CA . LEU B 1 78 ? 33.062 6.973 -15.336 1 51.31 78 LEU B CA 1
ATOM 1419 C C . LEU B 1 78 ? 34.344 7.527 -14.75 1 51.31 78 LEU B C 1
ATOM 1421 O O . LEU B 1 78 ? 35.188 8.078 -15.484 1 51.31 78 LEU B O 1
ATOM 1425 N N . ASP B 1 79 ? 34.438 7.535 -13.414 1 48.75 79 ASP B N 1
ATOM 1426 C CA . ASP B 1 79 ? 35.562 8.328 -12.945 1 48.75 79 ASP B CA 1
ATOM 1427 C C . ASP B 1 79 ? 36.875 7.586 -13.141 1 48.75 79 ASP B C 1
ATOM 1429 O O . ASP B 1 79 ? 37.938 8.188 -13.094 1 48.75 79 ASP B O 1
ATOM 1433 N N . ASP B 1 80 ? 36.812 6.266 -13.211 1 48.22 80 ASP B N 1
ATOM 1434 C CA . ASP B 1 80 ? 38.125 5.598 -13.133 1 48.22 80 ASP B CA 1
ATOM 1435 C C . ASP B 1 80 ? 38.781 5.543 -14.508 1 48.22 80 ASP B C 1
ATOM 1437 O O . ASP B 1 80 ? 39.938 5.098 -14.625 1 48.22 80 ASP B O 1
ATOM 1441 N N . ALA B 1 81 ? 38.031 5.738 -15.578 1 45.66 81 ALA B N 1
ATOM 1442 C CA . ALA B 1 81 ? 38.656 5.523 -16.875 1 45.66 81 ALA B CA 1
ATOM 1443 C C . ALA B 1 81 ? 39.562 6.699 -17.266 1 45.66 81 ALA B C 1
ATOM 1445 O O . ALA B 1 81 ? 40.406 6.59 -18.156 1 45.66 81 ALA B O 1
ATOM 1446 N N . TYR B 1 82 ? 39.312 7.93 -16.734 1 46.91 82 TYR B N 1
ATOM 1447 C CA . TYR B 1 82 ? 40.031 9.07 -17.281 1 46.91 82 TYR B CA 1
ATOM 1448 C C . TYR B 1 82 ? 41.5 9.055 -16.859 1 46.91 82 TYR B C 1
ATOM 1450 O O . TYR B 1 82 ? 42.312 9.781 -17.406 1 46.91 82 TYR B O 1
ATOM 1458 N N . PHE B 1 83 ? 41.844 8.484 -15.711 1 47.62 83 PHE B N 1
ATOM 1459 C CA . PHE B 1 83 ? 43.188 8.773 -15.234 1 47.62 83 PHE B CA 1
ATOM 1460 C C . PHE B 1 83 ? 44.219 7.984 -16.016 1 47.62 83 PHE B C 1
ATOM 1462 O O . PHE B 1 83 ? 45.406 8.312 -16 1 47.62 83 PHE B O 1
ATOM 1469 N N . GLU B 1 84 ? 43.875 6.871 -16.609 1 46.25 84 GLU B N 1
ATOM 1470 C CA . GLU B 1 84 ? 44.969 6.02 -17.047 1 46.25 84 GLU B CA 1
ATOM 1471 C C . GLU B 1 84 ? 45.594 6.543 -18.344 1 46.25 84 GLU B C 1
ATOM 1473 O O . GLU B 1 84 ? 46.75 6.27 -18.625 1 46.25 84 GLU B O 1
ATOM 1478 N N . ASN B 1 85 ? 44.781 7.121 -19.203 1 45.91 85 ASN B N 1
ATOM 1479 C CA . ASN B 1 85 ? 45.312 7.301 -20.547 1 45.91 85 ASN B CA 1
ATOM 1480 C C . ASN B 1 85 ? 46.312 8.461 -20.609 1 45.91 85 ASN B C 1
ATOM 1482 O O . ASN B 1 85 ? 46.969 8.648 -21.625 1 45.91 85 ASN B O 1
ATOM 1486 N N . ASP B 1 86 ? 46.188 9.445 -19.719 1 46.06 86 ASP B N 1
ATOM 1487 C CA . ASP B 1 86 ? 47 10.633 -19.953 1 46.06 86 ASP B CA 1
ATOM 1488 C C . ASP B 1 86 ? 48.469 10.359 -19.641 1 46.06 86 ASP B C 1
ATOM 1490 O O . ASP B 1 86 ? 49.344 11.203 -19.922 1 46.06 86 ASP B O 1
ATOM 1494 N N . LEU B 1 87 ? 48.812 9.281 -18.891 1 42.72 87 LEU B N 1
ATOM 1495 C CA . LEU B 1 87 ? 50.219 9.172 -18.516 1 42.72 87 LEU B CA 1
ATOM 1496 C C . LEU B 1 87 ? 51.062 8.68 -19.672 1 42.72 87 LEU B C 1
ATOM 1498 O O . LEU B 1 87 ? 52.281 8.781 -19.641 1 42.72 87 LEU B O 1
ATOM 1502 N N . LEU B 1 88 ? 50.469 7.91 -20.609 1 42.19 88 LEU B N 1
ATOM 1503 C CA . LEU B 1 88 ? 51.344 7.141 -21.484 1 42.19 88 LEU B CA 1
ATOM 1504 C C . LEU B 1 88 ? 51.969 8.023 -22.562 1 42.19 88 LEU B C 1
ATOM 1506 O O . LEU B 1 88 ? 52.969 7.672 -23.172 1 42.19 88 LEU B O 1
ATOM 1510 N N . PHE B 1 89 ? 51.312 9.07 -22.969 1 35.5 89 PHE B N 1
ATOM 1511 C CA . PHE B 1 89 ? 51.781 9.609 -24.234 1 35.5 89 PHE B CA 1
ATOM 1512 C C . PHE B 1 89 ? 53.031 10.461 -24.047 1 35.5 89 PHE B C 1
ATOM 1514 O O . PHE B 1 89 ? 53.562 11 -25 1 35.5 89 PHE B O 1
ATOM 1521 N N . LYS B 1 90 ? 53.375 10.828 -22.828 1 41.25 90 LYS B N 1
ATOM 1522 C CA . LYS B 1 90 ? 54.406 11.859 -22.766 1 41.25 90 LYS B CA 1
ATOM 1523 C C . LYS B 1 90 ? 55.781 11.273 -23.078 1 41.25 90 LYS B C 1
ATOM 1525 O O . LYS B 1 90 ? 56.75 12.023 -23.25 1 41.25 90 LYS B O 1
ATOM 1530 N N . HIS B 1 91 ? 56 10.008 -22.938 1 39.75 91 HIS B N 1
ATOM 1531 C CA . HIS B 1 91 ? 57.406 9.656 -22.891 1 39.75 91 HIS B CA 1
ATOM 1532 C C . HIS B 1 91 ? 58 9.539 -24.297 1 39.75 91 HIS B C 1
ATOM 1534 O O . HIS B 1 91 ? 59.219 9.336 -24.438 1 39.75 91 HIS B O 1
ATOM 1540 N N . THR B 1 92 ? 57.188 9.383 -25.375 1 39.94 92 THR B N 1
ATOM 1541 C CA . THR B 1 92 ? 57.969 8.75 -26.438 1 39.94 92 THR B CA 1
ATOM 1542 C C . THR B 1 92 ? 58.75 9.789 -27.234 1 39.94 92 THR B C 1
ATOM 1544 O O . THR B 1 92 ? 59.344 9.461 -28.266 1 39.94 92 THR B O 1
ATOM 1547 N N . PHE B 1 93 ? 58.75 11.07 -26.828 1 35.5 93 PHE B N 1
ATOM 1548 C CA . PHE B 1 93 ? 59.375 11.898 -27.844 1 35.5 93 PHE B CA 1
ATOM 1549 C C . PHE B 1 93 ? 60.906 11.773 -27.766 1 35.5 93 PHE B C 1
ATOM 1551 O O . PHE B 1 93 ? 61.625 12.328 -28.594 1 35.5 93 PHE B O 1
ATOM 1558 N N . ARG B 1 94 ? 61.531 10.562 -27.594 1 27.05 94 ARG B N 1
ATOM 1559 C CA . ARG B 1 94 ? 62.938 10.68 -27.953 1 27.05 94 ARG B CA 1
ATOM 1560 C C . ARG B 1 94 ? 63.094 10.758 -29.469 1 27.05 94 ARG B C 1
ATOM 1562 O O . ARG B 1 94 ? 62.406 10.07 -30.219 1 27.05 94 ARG B O 1
#

pLDDT: mean 83.23, std 21.31, range [27.05, 98.75]